Protein AF-0000000074762402 (afdb_homodimer)

Structure (mmCIF, N/CA/C/O backbone):
data_AF-0000000074762402-model_v1
#
loop_
_entity.id
_entity.type
_entity.pdbx_description
1 polymer 'EB1 C-terminal domain-containing protein'
#
loop_
_atom_site.group_PDB
_atom_site.id
_atom_site.type_symbol
_atom_site.label_atom_id
_atom_site.label_alt_id
_atom_site.label_comp_id
_atom_site.label_asym_id
_atom_site.label_entity_id
_atom_site.label_seq_id
_atom_site.pdbx_PDB_ins_code
_atom_site.Cartn_x
_atom_site.Cartn_y
_atom_site.Cartn_z
_atom_site.occupancy
_atom_site.B_iso_or_equiv
_atom_site.auth_seq_id
_atom_site.auth_comp_id
_atom_site.auth_asym_id
_atom_site.auth_atom_id
_atom_site.pdbx_PDB_model_num
ATOM 1 N N . MET A 1 1 ? -20.953 -75.375 -31.984 1 36.41 1 MET A N 1
ATOM 2 C CA . MET A 1 1 ? -21.094 -73.938 -32.062 1 36.41 1 MET A CA 1
ATOM 3 C C . MET A 1 1 ? -20.266 -73.188 -31 1 36.41 1 MET A C 1
ATOM 5 O O . MET A 1 1 ? -20.609 -73.25 -29.812 1 36.41 1 MET A O 1
ATOM 9 N N . THR A 1 2 ? -18.891 -73.375 -31.203 1 38.94 2 THR A N 1
ATOM 10 C CA . THR A 1 2 ? -17.734 -72.938 -30.391 1 38.94 2 THR A CA 1
ATOM 11 C C . THR A 1 2 ? -17.734 -71.438 -30.125 1 38.94 2 THR A C 1
ATOM 13 O O . THR A 1 2 ? -17.734 -70.688 -31.078 1 38.94 2 THR A O 1
ATOM 16 N N . GLY A 1 3 ? -18.453 -71 -29.109 1 36.19 3 GLY A N 1
ATOM 17 C CA . GLY A 1 3 ? -18.578 -69.688 -28.594 1 36.19 3 GLY A CA 1
ATOM 18 C C . GLY A 1 3 ? -17.25 -69 -28.359 1 36.19 3 GLY A C 1
ATOM 19 O O . GLY A 1 3 ? -16.422 -69.5 -27.578 1 36.19 3 GLY A O 1
ATOM 20 N N . HIS A 1 4 ? -16.625 -68.312 -29.344 1 46.44 4 HIS A N 1
ATOM 21 C CA . HIS A 1 4 ? -15.453 -67.438 -29.312 1 46.44 4 HIS A CA 1
ATOM 22 C C . HIS A 1 4 ? -15.57 -66.375 -28.234 1 46.44 4 HIS A C 1
ATOM 24 O O . HIS A 1 4 ? -16.453 -65.5 -28.297 1 46.44 4 HIS A O 1
ATOM 30 N N . LEU A 1 5 ? -15.453 -66.812 -26.969 1 43.22 5 LEU A N 1
ATOM 31 C CA . LEU A 1 5 ? -15.344 -65.875 -25.859 1 43.22 5 LEU A CA 1
ATOM 32 C C . LEU A 1 5 ? -14.281 -64.875 -26.141 1 43.22 5 LEU A C 1
ATOM 34 O O . LEU A 1 5 ? -13.133 -65.188 -26.453 1 43.22 5 LEU A O 1
ATOM 38 N N . SER A 1 6 ? -14.688 -63.75 -26.812 1 46 6 SER A N 1
ATOM 39 C CA . SER A 1 6 ? -13.93 -62.531 -27.109 1 46 6 SER A CA 1
ATOM 40 C C . SER A 1 6 ? -13.156 -62.062 -25.891 1 46 6 SER A C 1
ATOM 42 O O . SER A 1 6 ? -13.688 -62.031 -24.766 1 46 6 SER A O 1
ATOM 44 N N . ALA A 1 7 ? -11.875 -62.312 -25.812 1 46 7 ALA A N 1
ATOM 45 C CA . ALA A 1 7 ? -10.891 -61.75 -24.875 1 46 7 ALA A CA 1
ATOM 46 C C . ALA A 1 7 ? -11.062 -60.25 -24.703 1 46 7 ALA A C 1
ATOM 48 O O . ALA A 1 7 ? -10.953 -59.5 -25.672 1 46 7 ALA A O 1
ATOM 49 N N . ALA A 1 8 ? -11.992 -59.812 -23.906 1 45.16 8 ALA A N 1
ATOM 50 C CA . ALA A 1 8 ? -12.125 -58.438 -23.484 1 45.16 8 ALA A CA 1
ATOM 51 C C . ALA A 1 8 ? -10.773 -57.844 -23.047 1 45.16 8 ALA A C 1
ATOM 53 O O . ALA A 1 8 ? -10.039 -58.469 -22.281 1 45.16 8 ALA A O 1
ATOM 54 N N . ALA A 1 9 ? -10.094 -57.156 -23.922 1 44.06 9 ALA A N 1
ATOM 55 C CA . ALA A 1 9 ? -8.922 -56.281 -23.734 1 44.06 9 ALA A CA 1
ATOM 56 C C . ALA A 1 9 ? -9.016 -55.531 -22.406 1 44.06 9 ALA A C 1
ATOM 58 O O . ALA A 1 9 ? -10.023 -54.844 -22.156 1 44.06 9 ALA A O 1
ATOM 59 N N . ASN A 1 10 ? -8.555 -56.125 -21.328 1 41.19 10 ASN A N 1
ATOM 60 C CA . ASN A 1 10 ? -8.297 -55.438 -20.062 1 41.19 10 ASN A CA 1
ATOM 61 C C . ASN A 1 10 ? -7.73 -54.031 -20.297 1 41.19 10 ASN A C 1
ATOM 63 O O . ASN A 1 10 ? -6.586 -53.875 -20.734 1 41.19 10 ASN A O 1
ATOM 67 N N . ARG A 1 11 ? -8.477 -53.156 -21.016 1 43.72 11 ARG A N 1
ATOM 68 C CA . ARG A 1 11 ? -8.07 -51.75 -21 1 43.72 11 ARG A CA 1
ATOM 69 C C . ARG A 1 11 ? -7.5 -51.375 -19.641 1 43.72 11 ARG A C 1
ATOM 71 O O . ARG A 1 11 ? -8.203 -51.406 -18.625 1 43.72 11 ARG A O 1
ATOM 78 N N . SER A 1 12 ? -6.293 -51.719 -19.297 1 47.88 12 SER A N 1
ATOM 79 C CA . SER A 1 12 ? -5.527 -51.188 -18.172 1 47.88 12 SER A CA 1
ATOM 80 C C . SER A 1 12 ? -5.941 -49.781 -17.828 1 47.88 12 SER A C 1
ATOM 82 O O . SER A 1 12 ? -5.895 -48.875 -18.688 1 47.88 12 SER A O 1
ATOM 84 N N . LEU A 1 13 ? -7.043 -49.531 -17.172 1 47.56 13 LEU A N 1
ATOM 85 C CA . LEU A 1 13 ? -7.395 -48.281 -16.469 1 47.56 13 LEU A CA 1
ATOM 86 C C . LEU A 1 13 ? -6.145 -47.562 -15.977 1 47.56 13 LEU A C 1
ATOM 88 O O . LEU A 1 13 ? -5.586 -47.938 -14.938 1 47.56 13 LEU A O 1
ATOM 92 N N . ARG A 1 14 ? -5.09 -47.438 -16.797 1 48.28 14 ARG A N 1
ATOM 93 C CA . ARG A 1 14 ? -3.92 -46.688 -16.391 1 48.28 14 ARG A CA 1
ATOM 94 C C . ARG A 1 14 ? -4.328 -45.406 -15.641 1 48.28 14 ARG A C 1
ATOM 96 O O . ARG A 1 14 ? -5.191 -44.656 -16.094 1 48.28 14 ARG A O 1
ATOM 103 N N . GLY A 1 15 ? -4.438 -45.406 -14.383 1 48.81 15 GLY A N 1
ATOM 104 C CA . GLY A 1 15 ? -4.574 -44.281 -13.469 1 48.81 15 GLY A CA 1
ATOM 105 C C . GLY A 1 15 ? -3.943 -43 -14 1 48.81 15 GLY A C 1
ATOM 106 O O . GLY A 1 15 ? -3.148 -43.031 -14.938 1 48.81 15 GLY A O 1
ATOM 107 N N . PRO A 1 16 ? -4.73 -41.906 -13.938 1 55.38 16 PRO A N 1
ATOM 108 C CA . PRO A 1 16 ? -4.098 -40.656 -14.43 1 55.38 16 PRO A CA 1
ATOM 109 C C . PRO A 1 16 ? -2.59 -40.656 -14.195 1 55.38 16 PRO A C 1
ATOM 111 O O . PRO A 1 16 ? -2.115 -41.156 -13.18 1 55.38 16 PRO A O 1
ATOM 114 N N . SER A 1 17 ? -1.846 -40.75 -15.078 1 66.06 17 SER A N 1
ATOM 115 C CA . SER A 1 17 ? -0.388 -40.719 -15.023 1 66.06 17 SER A CA 1
ATOM 116 C C . SER A 1 17 ? 0.098 -39.75 -13.945 1 66.06 17 SER A C 1
ATOM 118 O O . SER A 1 17 ? -0.59 -38.781 -13.609 1 66.06 17 SER A O 1
ATOM 120 N N . PRO A 1 18 ? 0.877 -40.188 -12.961 1 74.38 18 PRO A N 1
ATOM 121 C CA . PRO A 1 18 ? 1.498 -39.312 -11.945 1 74.38 18 PRO A CA 1
ATOM 122 C C . PRO A 1 18 ? 1.722 -37.875 -12.438 1 74.38 18 PRO A C 1
ATOM 124 O O . PRO A 1 18 ? 1.615 -36.938 -11.656 1 74.38 18 PRO A O 1
ATOM 127 N N . ASP A 1 19 ? 1.677 -37.781 -13.812 1 83.31 19 ASP A N 1
ATOM 128 C CA . ASP A 1 19 ? 1.928 -36.469 -14.375 1 83.31 19 ASP A CA 1
ATOM 129 C C . ASP A 1 19 ? 0.666 -35.594 -14.336 1 83.31 19 ASP A C 1
ATOM 131 O O . ASP A 1 19 ? 0.737 -34.406 -14.102 1 83.31 19 ASP A O 1
ATOM 135 N N . HIS A 1 20 ? -0.486 -36.312 -14.391 1 86 20 HIS A N 1
ATOM 136 C CA . HIS A 1 20 ? -1.739 -35.562 -14.398 1 86 20 HIS A CA 1
ATOM 137 C C . HIS A 1 20 ? -2.051 -35 -13.023 1 86 20 HIS A C 1
ATOM 139 O O . HIS A 1 20 ? -2.502 -33.844 -12.906 1 86 20 HIS A O 1
ATOM 145 N N . ALA A 1 21 ? -1.789 -35.688 -11.977 1 89.75 21 ALA A N 1
ATOM 146 C CA . ALA A 1 21 ? -1.999 -35.219 -10.609 1 89.75 21 ALA A CA 1
ATOM 147 C C . ALA A 1 21 ? -1.092 -34.031 -10.289 1 89.75 21 ALA A C 1
ATOM 149 O O . ALA A 1 21 ? -1.512 -33.094 -9.617 1 89.75 21 ALA A O 1
ATOM 150 N N . VAL A 1 22 ? 0.143 -34.156 -10.758 1 93.12 22 VAL A N 1
ATOM 151 C CA . VAL A 1 22 ? 1.101 -33.062 -10.547 1 93.12 22 VAL A CA 1
ATOM 152 C C . VAL A 1 22 ? 0.613 -31.812 -11.25 1 93.12 22 VAL A C 1
ATOM 154 O O . VAL A 1 22 ? 0.67 -30.719 -10.68 1 93.12 22 VAL A O 1
ATOM 157 N N . ILE A 1 23 ? 0.097 -31.891 -12.445 1 95 23 ILE A N 1
ATOM 158 C CA . ILE A 1 23 ? -0.387 -30.766 -13.242 1 95 23 ILE A CA 1
ATOM 159 C C . ILE A 1 23 ? -1.572 -30.109 -12.539 1 95 23 ILE A C 1
ATOM 161 O O . ILE A 1 23 ? -1.622 -28.875 -12.414 1 95 23 ILE A O 1
ATOM 165 N N . LEU A 1 24 ? -2.484 -30.906 -12.055 1 94.69 24 LEU A N 1
ATOM 166 C CA . LEU A 1 24 ? -3.643 -30.375 -11.344 1 94.69 24 LEU A CA 1
ATOM 167 C C . LEU A 1 24 ? -3.215 -29.656 -10.07 1 94.69 24 LEU A C 1
ATOM 169 O O . LEU A 1 24 ? -3.777 -28.609 -9.734 1 94.69 24 LEU A O 1
ATOM 173 N N . GLY A 1 25 ? -2.277 -30.156 -9.352 1 96.25 25 GLY A N 1
ATOM 174 C CA . GLY A 1 25 ? -1.751 -29.516 -8.164 1 96.25 25 GLY A CA 1
ATOM 175 C C . GLY A 1 25 ? -1.131 -28.156 -8.445 1 96.25 25 GLY A C 1
ATOM 176 O O . GLY A 1 25 ? -1.385 -27.188 -7.727 1 96.25 25 GLY A O 1
ATOM 177 N N . LEU A 1 26 ? -0.315 -28.125 -9.523 1 97.12 26 LEU A N 1
ATOM 178 C CA . LEU A 1 26 ? 0.334 -26.875 -9.914 1 97.12 26 LEU A CA 1
ATOM 179 C C . LEU A 1 26 ? -0.697 -25.828 -10.344 1 97.12 26 LEU A C 1
ATOM 181 O O . LEU A 1 26 ? -0.551 -24.656 -10.039 1 97.12 26 LEU A O 1
ATOM 185 N N . GLN A 1 27 ? -1.736 -26.234 -11.016 1 96.81 27 GLN A N 1
ATOM 186 C CA . GLN A 1 27 ? -2.797 -25.344 -11.461 1 96.81 27 GLN A CA 1
ATOM 187 C C . GLN A 1 27 ? -3.557 -24.766 -10.273 1 96.81 27 GLN A C 1
ATOM 189 O O . GLN A 1 27 ? -3.904 -23.578 -10.273 1 96.81 27 GLN A O 1
ATOM 194 N N . LYS A 1 28 ? -3.77 -25.609 -9.312 1 97.88 28 LYS A N 1
ATOM 195 C CA . LYS A 1 28 ? -4.434 -25.141 -8.102 1 97.88 28 LYS A CA 1
ATOM 196 C C . LYS A 1 28 ? -3.578 -24.094 -7.379 1 97.88 28 LYS A C 1
ATOM 198 O O . LYS A 1 28 ? -4.086 -23.062 -6.949 1 97.88 28 LYS A O 1
ATOM 203 N N . GLU A 1 29 ? -2.305 -24.359 -7.227 1 98 29 GLU A N 1
ATOM 204 C CA . GLU A 1 29 ? -1.393 -23.422 -6.578 1 98 29 GLU A CA 1
ATOM 205 C C . GLU A 1 29 ? -1.327 -22.094 -7.34 1 98 29 GLU A C 1
ATOM 207 O O . GLU A 1 29 ? -1.315 -21.031 -6.73 1 98 29 GLU A O 1
ATOM 212 N N . LEU A 1 30 ? -1.314 -22.203 -8.641 1 98.31 30 LEU A N 1
ATOM 213 C CA . LEU A 1 30 ? -1.27 -21 -9.477 1 98.31 30 LEU A CA 1
ATOM 214 C C . LEU A 1 30 ? -2.52 -20.156 -9.273 1 98.31 30 LEU A C 1
ATOM 216 O O . LEU A 1 30 ? -2.432 -18.922 -9.18 1 98.31 30 LEU A O 1
ATOM 220 N N . ALA A 1 31 ? -3.617 -20.797 -9.195 1 97.88 31 ALA A N 1
ATOM 221 C CA . ALA A 1 31 ? -4.867 -20.094 -8.961 1 97.88 31 ALA A CA 1
ATOM 222 C C . ALA A 1 31 ? -4.84 -19.375 -7.613 1 97.88 31 ALA A C 1
ATOM 224 O O . ALA A 1 31 ? -5.293 -18.219 -7.504 1 97.88 31 ALA A O 1
ATOM 225 N N . GLU A 1 32 ? -4.273 -19.953 -6.598 1 98.19 32 GLU A N 1
ATOM 226 C CA . GLU A 1 32 ? -4.16 -19.359 -5.27 1 98.19 32 GLU A CA 1
ATOM 227 C C . GLU A 1 32 ? -3.246 -18.141 -5.289 1 98.19 32 GLU A C 1
ATOM 229 O O . GLU A 1 32 ? -3.561 -17.109 -4.688 1 98.19 32 GLU A O 1
ATOM 234 N N . GLU A 1 33 ? -2.146 -18.281 -5.992 1 98.44 33 GLU A N 1
ATOM 235 C CA . GLU A 1 33 ? -1.216 -17.172 -6.086 1 98.44 33 GLU A CA 1
ATOM 236 C C . GLU A 1 33 ? -1.841 -15.992 -6.832 1 98.44 33 GLU A C 1
ATOM 238 O O . GLU A 1 33 ? -1.613 -14.828 -6.48 1 98.44 33 GLU A O 1
ATOM 243 N N . ARG A 1 34 ? -2.645 -16.281 -7.852 1 98.38 34 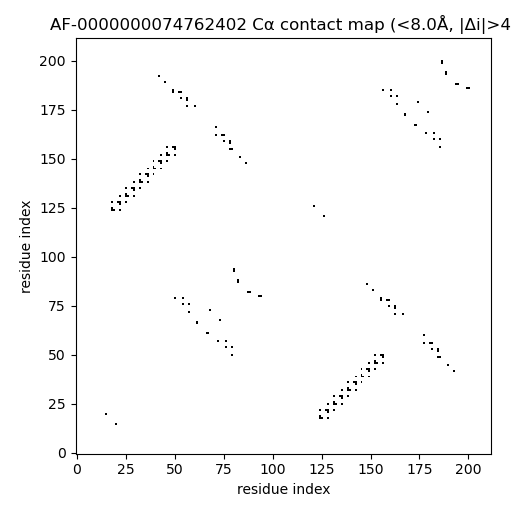ARG A N 1
ATOM 244 C CA . ARG A 1 34 ? -3.307 -15.227 -8.617 1 98.38 34 ARG A CA 1
ATOM 245 C C . ARG A 1 34 ? -4.324 -14.484 -7.754 1 98.38 34 ARG A C 1
ATOM 247 O O . ARG A 1 34 ? -4.457 -13.266 -7.855 1 98.38 34 ARG A O 1
ATOM 254 N N . THR A 1 35 ? -4.973 -15.242 -6.871 1 98.38 35 THR A N 1
ATOM 255 C CA . THR A 1 35 ? -5.906 -14.633 -5.926 1 98.38 35 THR A CA 1
ATOM 256 C C . THR A 1 35 ? -5.164 -13.734 -4.938 1 98.38 35 THR A C 1
ATOM 258 O O . THR A 1 35 ? -5.613 -12.625 -4.641 1 98.38 35 THR A O 1
ATOM 261 N N . THR A 1 36 ? -4.043 -14.219 -4.457 1 98.38 36 THR A N 1
ATOM 262 C CA . THR A 1 36 ? -3.221 -13.438 -3.543 1 98.38 36 THR A CA 1
ATOM 263 C C . THR A 1 36 ? -2.74 -12.156 -4.211 1 98.38 36 THR A C 1
ATOM 265 O O . THR A 1 36 ? -2.795 -11.078 -3.613 1 98.38 36 THR A O 1
ATOM 268 N N . VAL A 1 37 ? -2.305 -12.25 -5.441 1 98.5 37 VAL A N 1
ATOM 269 C CA . VAL A 1 37 ? -1.842 -11.086 -6.188 1 98.5 37 VAL A CA 1
ATOM 270 C C . VAL A 1 37 ? -2.967 -10.062 -6.297 1 98.5 37 VAL A C 1
ATOM 272 O O . VAL A 1 37 ? -2.756 -8.875 -6.055 1 98.5 37 VAL A O 1
ATOM 275 N N . ALA A 1 38 ? -4.117 -10.516 -6.57 1 97.25 38 ALA A N 1
ATOM 276 C CA . ALA A 1 38 ? -5.262 -9.617 -6.719 1 97.25 38 ALA A CA 1
ATOM 277 C C . ALA A 1 38 ? -5.562 -8.891 -5.41 1 97.25 38 ALA A C 1
ATOM 279 O O . ALA A 1 38 ? -5.812 -7.688 -5.402 1 97.25 38 ALA A O 1
ATOM 280 N N . ALA A 1 39 ? -5.527 -9.594 -4.344 1 96.31 39 ALA A N 1
ATOM 281 C CA . ALA A 1 39 ? -5.809 -9.016 -3.033 1 96.31 39 ALA A CA 1
ATOM 282 C C . ALA A 1 39 ? -4.75 -7.988 -2.648 1 96.31 39 ALA A C 1
ATOM 284 O O . ALA A 1 39 ? -5.078 -6.891 -2.195 1 96.31 39 ALA A O 1
ATOM 285 N N . LEU A 1 40 ? -3.508 -8.344 -2.898 1 97.38 40 LEU A N 1
ATOM 286 C CA . LEU A 1 40 ? -2.404 -7.457 -2.553 1 97.38 40 LEU A CA 1
ATOM 287 C C . LEU A 1 40 ? -2.426 -6.203 -3.416 1 97.38 40 LEU A C 1
ATOM 289 O O . LEU A 1 40 ? -2.135 -5.105 -2.934 1 97.38 40 LEU A O 1
ATOM 293 N N . GLU A 1 41 ? -2.768 -6.41 -4.664 1 97.38 41 GLU A N 1
ATOM 294 C CA . GLU A 1 41 ? -2.881 -5.254 -5.547 1 97.38 41 GLU A CA 1
ATOM 295 C C . GLU A 1 41 ? -3.951 -4.285 -5.055 1 97.38 41 GLU A C 1
ATOM 297 O O . GLU A 1 41 ? -3.74 -3.07 -5.047 1 97.38 41 GLU A O 1
ATOM 302 N N . LYS A 1 42 ? -4.973 -4.789 -4.633 1 95.31 42 LYS A N 1
ATOM 303 C CA . LYS A 1 42 ? -6.062 -3.967 -4.113 1 95.31 42 LYS A CA 1
ATOM 304 C C . LYS A 1 42 ? -5.629 -3.203 -2.867 1 95.31 42 LYS A C 1
ATOM 306 O O . LYS A 1 42 ? -5.852 -1.995 -2.764 1 95.31 42 LYS A O 1
ATOM 311 N N . GLU A 1 43 ? -5.023 -3.912 -1.952 1 94.5 43 GLU A N 1
ATOM 312 C CA . GLU A 1 43 ? -4.547 -3.285 -0.723 1 94.5 43 GLU A CA 1
ATOM 313 C C . GLU A 1 43 ? -3.49 -2.227 -1.018 1 94.5 43 GLU A C 1
ATOM 315 O O . GLU A 1 43 ? -3.539 -1.123 -0.469 1 94.5 43 GLU A O 1
ATOM 320 N N . ARG A 1 44 ? -2.574 -2.59 -1.887 1 96 44 ARG A N 1
ATOM 321 C CA . ARG A 1 44 ? -1.522 -1.661 -2.289 1 96 44 ARG A CA 1
ATOM 322 C C . ARG A 1 44 ? -2.113 -0.395 -2.9 1 96 44 ARG A C 1
ATOM 324 O O . ARG A 1 44 ? -1.739 0.717 -2.52 1 96 44 ARG A O 1
ATOM 331 N N . ASP A 1 45 ? -3.014 -0.534 -3.832 1 94.94 45 ASP A N 1
ATOM 332 C CA . ASP A 1 45 ? -3.639 0.606 -4.496 1 94.94 45 ASP A CA 1
ATOM 333 C C . ASP A 1 45 ? -4.441 1.444 -3.502 1 94.94 45 ASP A C 1
ATOM 335 O O . ASP A 1 45 ? -4.461 2.674 -3.592 1 94.94 45 ASP A O 1
ATOM 339 N N . PHE A 1 46 ? -5.105 0.81 -2.465 1 95.19 46 PHE A N 1
ATOM 340 C CA . PHE A 1 46 ? -5.852 1.493 -1.414 1 95.19 46 PHE A CA 1
ATOM 341 C C . PHE A 1 46 ? -4.93 2.373 -0.58 1 95.19 46 PHE A C 1
ATOM 343 O O . PHE A 1 46 ? -5.195 3.564 -0.404 1 95.19 46 PHE A O 1
ATOM 350 N N . TYR A 1 47 ? -3.828 1.789 -0.151 1 95.75 47 TYR A N 1
ATOM 351 C CA . TYR A 1 47 ? -2.891 2.541 0.675 1 95.75 47 TYR A CA 1
ATOM 352 C C . TYR A 1 47 ? -2.207 3.637 -0.136 1 95.75 47 TYR A C 1
ATOM 354 O O . TYR A 1 47 ? -2.055 4.766 0.338 1 95.75 47 TYR A O 1
ATOM 362 N N . PHE A 1 48 ? -1.92 3.391 -1.357 1 95.31 48 PHE A N 1
ATOM 363 C CA . PHE A 1 48 ? -1.318 4.391 -2.234 1 95.31 48 PHE A CA 1
ATOM 364 C C . PHE A 1 48 ? -2.275 5.551 -2.469 1 95.31 48 PHE A C 1
ATOM 366 O O . PHE A 1 48 ? -1.867 6.715 -2.445 1 95.31 48 PHE A O 1
ATOM 373 N N . GLY A 1 49 ? -3.51 5.227 -2.658 1 96.56 49 GLY A N 1
ATOM 374 C CA . GLY A 1 49 ? -4.523 6.254 -2.84 1 96.56 49 GLY A CA 1
ATOM 375 C C . GLY A 1 49 ? -4.66 7.176 -1.644 1 96.56 49 GLY A C 1
ATOM 376 O O . GLY A 1 49 ? -4.793 8.391 -1.803 1 96.56 49 GLY A O 1
ATOM 377 N N . LYS A 1 50 ? -4.586 6.594 -0.451 1 97.56 50 LYS A N 1
ATOM 378 C CA . LYS A 1 50 ? -4.625 7.402 0.764 1 97.56 50 LYS A CA 1
ATOM 379 C C . LYS A 1 50 ? -3.432 8.352 0.83 1 97.56 50 LYS A C 1
ATOM 381 O O . LYS A 1 50 ? -3.588 9.531 1.152 1 97.56 50 LYS A O 1
ATOM 386 N N . LEU A 1 51 ? -2.258 7.828 0.446 1 98 51 LEU A N 1
ATOM 387 C CA . LEU A 1 51 ? -1.065 8.664 0.472 1 98 51 LEU A CA 1
ATOM 388 C C . LEU A 1 51 ? -1.171 9.789 -0.55 1 98 51 LEU A C 1
ATOM 390 O O . LEU A 1 51 ? -0.783 10.93 -0.27 1 98 51 LEU A O 1
ATOM 394 N N . ARG A 1 52 ? -1.769 9.484 -1.712 1 97.5 52 ARG A N 1
ATOM 395 C CA . ARG A 1 52 ? -1.977 10.508 -2.732 1 97.5 52 ARG A CA 1
ATOM 396 C C . ARG A 1 52 ? -2.971 11.562 -2.258 1 97.5 52 ARG A C 1
ATOM 398 O O . ARG A 1 52 ? -2.764 12.758 -2.469 1 97.5 52 ARG A O 1
ATOM 405 N N . ASP A 1 53 ? -4 11.148 -1.57 1 97.75 53 ASP A N 1
ATOM 406 C CA . ASP A 1 53 ? -4.98 12.086 -1.031 1 97.75 53 ASP A CA 1
ATOM 407 C C . ASP A 1 53 ? -4.352 12.992 0.027 1 97.75 53 ASP A C 1
ATOM 409 O O . ASP A 1 53 ? -4.594 14.203 0.046 1 97.75 53 ASP A O 1
ATOM 413 N N . ILE A 1 54 ? -3.553 12.477 0.895 1 98.5 54 ILE A N 1
ATOM 414 C CA . ILE A 1 54 ? -2.881 13.258 1.929 1 98.5 54 ILE A CA 1
ATOM 415 C C . ILE A 1 54 ? -1.893 14.227 1.283 1 98.5 54 ILE A C 1
ATOM 417 O O 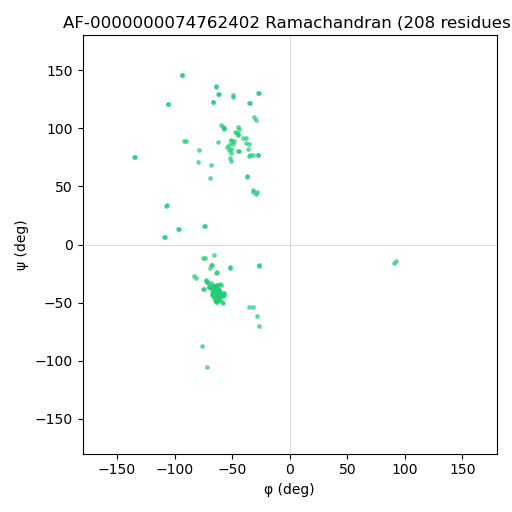. ILE A 1 54 ? -1.778 15.383 1.706 1 98.5 54 ILE A O 1
ATOM 421 N N . GLU A 1 55 ? -1.271 13.812 0.253 1 97.56 55 GLU A N 1
ATOM 422 C CA . GLU A 1 55 ? -0.344 14.664 -0.489 1 97.56 55 GLU A CA 1
ATOM 423 C C . GLU A 1 55 ? -1.055 15.883 -1.066 1 97.56 55 GLU A C 1
ATOM 425 O O . GLU A 1 55 ? -0.565 17 -0.945 1 97.56 55 GLU A O 1
ATOM 430 N N . VAL A 1 56 ? -2.148 15.656 -1.639 1 98.38 56 VAL A N 1
ATOM 431 C CA . VAL A 1 56 ? -2.941 16.734 -2.207 1 98.38 56 VAL A CA 1
ATOM 432 C C . VAL A 1 56 ? -3.34 17.719 -1.104 1 98.38 56 VAL A C 1
ATOM 434 O O . VAL A 1 56 ? -3.242 18.938 -1.282 1 98.38 56 VAL A O 1
ATOM 437 N N . LEU A 1 57 ? -3.73 17.203 0.06 1 97.75 57 LEU A N 1
ATOM 438 C CA . LEU A 1 57 ? -4.105 18.047 1.191 1 97.75 57 LEU A CA 1
ATOM 439 C C . LEU A 1 57 ? -2.926 18.891 1.657 1 97.75 57 LEU A C 1
ATOM 441 O O . LEU A 1 57 ? -3.082 20.078 1.937 1 97.75 57 LEU A O 1
ATOM 445 N N . ILE A 1 58 ? -1.775 18.312 1.731 1 96.81 58 ILE A N 1
ATOM 446 C CA . ILE A 1 58 ? -0.57 19.016 2.17 1 96.81 58 ILE A CA 1
ATOM 447 C C . ILE A 1 58 ? -0.209 20.094 1.165 1 96.81 58 ILE A C 1
ATOM 449 O O . ILE A 1 58 ? 0.115 21.234 1.551 1 96.81 58 ILE A O 1
ATOM 453 N N . GLN A 1 59 ? -0.371 19.734 -0.072 1 95.94 59 GLN A N 1
ATOM 454 C CA . GLN A 1 59 ? -0.065 20.703 -1.118 1 95.94 59 GLN A CA 1
ATOM 455 C C . GLN A 1 59 ? -1.032 21.891 -1.076 1 95.94 59 GLN A C 1
ATOM 457 O O . GLN A 1 59 ? -0.618 23.047 -1.203 1 95.94 59 GLN A O 1
ATOM 462 N N . GLN A 1 60 ? -2.238 21.578 -0.936 1 96.69 60 GLN A N 1
ATOM 463 C CA . GLN A 1 60 ? -3.242 22.625 -0.831 1 96.69 60 GLN A CA 1
ATOM 464 C C . GLN A 1 60 ? -2.961 23.531 0.36 1 96.69 60 GLN A C 1
ATOM 466 O O . GLN A 1 60 ? -3.088 24.75 0.258 1 96.69 60 GLN A O 1
ATOM 471 N N . GLU A 1 61 ? -2.602 23.016 1.491 1 95.38 61 GLU A N 1
ATOM 472 C CA . GLU A 1 61 ? -2.279 23.797 2.68 1 95.38 61 GLU A CA 1
ATOM 473 C C . GLU A 1 61 ? -1.067 24.703 2.438 1 95.38 61 GLU A C 1
ATOM 475 O O . GLU A 1 61 ? -1.046 25.859 2.873 1 95.38 61 GLU A O 1
ATOM 480 N N . LEU A 1 62 ? -0.126 24.234 1.736 1 94 62 LEU A N 1
ATOM 481 C CA . LEU A 1 62 ? 1.088 25 1.454 1 94 62 LEU A CA 1
ATOM 482 C C . LEU A 1 62 ? 0.805 26.125 0.473 1 94 62 LEU A C 1
ATOM 484 O O . LEU A 1 62 ? 1.452 27.172 0.524 1 94 62 LEU A O 1
ATOM 488 N N . GLU A 1 63 ? -0.108 25.859 -0.38 1 95.44 63 GLU A N 1
ATOM 489 C CA . GLU A 1 63 ? -0.512 26.906 -1.316 1 95.44 63 GLU A CA 1
ATOM 490 C C . GLU A 1 63 ? -1.279 28.016 -0.606 1 95.44 63 GLU A C 1
ATOM 492 O O . GLU A 1 63 ? -1.124 29.188 -0.935 1 95.44 63 GLU A O 1
ATOM 497 N N . ARG A 1 64 ? -2.059 27.688 0.332 1 93.94 64 ARG A N 1
ATOM 498 C CA . ARG A 1 64 ? -2.844 28.641 1.097 1 93.94 64 ARG A CA 1
ATOM 499 C C . ARG A 1 64 ? -1.959 29.438 2.047 1 93.94 64 ARG A C 1
ATOM 501 O O . ARG A 1 64 ? -2.242 30.609 2.338 1 93.94 64 ARG A O 1
ATOM 508 N N . ASN A 1 65 ? -0.942 28.828 2.477 1 91.56 65 ASN A N 1
ATOM 509 C CA . ASN A 1 65 ? 0.002 29.438 3.408 1 91.56 65 ASN A CA 1
ATOM 510 C C . ASN A 1 65 ? 1.447 29.172 2.996 1 91.56 65 ASN A C 1
ATOM 512 O O . ASN A 1 65 ? 2.146 28.391 3.639 1 91.56 65 ASN A O 1
ATOM 516 N N . PRO A 1 66 ? 1.849 29.891 1.987 1 89.31 66 PRO A N 1
ATOM 517 C CA . PRO A 1 66 ? 3.16 29.594 1.407 1 89.31 66 PRO A CA 1
ATOM 518 C C . PRO A 1 66 ? 4.305 29.828 2.389 1 89.31 66 PRO A C 1
ATOM 520 O O . PRO A 1 66 ? 5.363 29.219 2.268 1 89.31 66 PRO A O 1
ATOM 523 N N . SER A 1 67 ? 4.082 30.656 3.344 1 90 67 SER A N 1
ATOM 524 C CA . SER A 1 67 ? 5.145 30.953 4.297 1 90 67 SER A CA 1
ATOM 525 C C . SER A 1 67 ? 5.004 30.125 5.562 1 90 67 SER A C 1
ATOM 527 O O . SER A 1 67 ? 5.668 30.391 6.566 1 90 67 SER A O 1
ATOM 529 N N . SER A 1 68 ? 4.145 29.109 5.469 1 84.25 68 SER A N 1
ATOM 530 C CA . SER A 1 68 ? 3.92 28.312 6.664 1 84.25 68 SER A CA 1
ATOM 531 C C . SER A 1 68 ? 5.203 27.625 7.121 1 84.25 68 SER A C 1
ATOM 533 O O . SER A 1 68 ? 5.941 27.062 6.305 1 84.25 68 SER A O 1
ATOM 535 N N . GLU A 1 69 ? 5.551 27.734 8.336 1 89.06 69 GLU A N 1
ATOM 536 C CA . GLU A 1 69 ? 6.672 27.016 8.953 1 89.06 69 GLU A CA 1
ATOM 537 C C 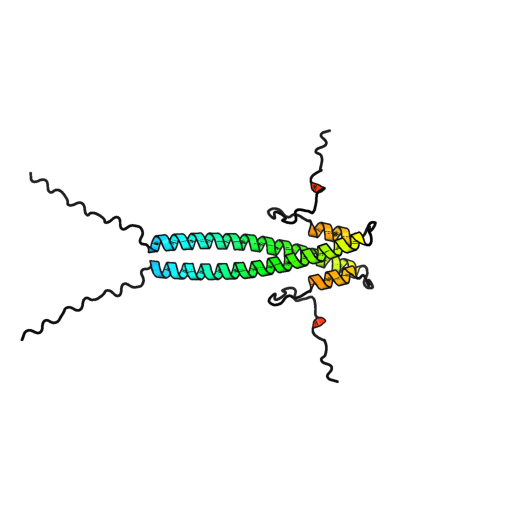. GLU A 1 69 ? 6.18 25.906 9.883 1 89.06 69 GLU A C 1
ATOM 539 O O . GLU A 1 69 ? 6.844 25.578 10.859 1 89.06 69 GLU A O 1
ATOM 544 N N . SER A 1 70 ? 5.086 25.312 9.531 1 90.62 70 SER A N 1
ATOM 545 C CA . SER A 1 70 ? 4.484 24.281 10.367 1 90.62 70 SER A CA 1
ATOM 546 C C . SER A 1 70 ? 5.367 23.047 10.438 1 90.62 70 SER A C 1
ATOM 548 O O . SER A 1 70 ? 5.605 22.391 9.414 1 90.62 70 SER A O 1
ATOM 550 N N . PRO A 1 71 ? 5.75 22.656 11.57 1 94 71 PRO A N 1
ATOM 551 C CA . PRO A 1 71 ? 6.547 21.438 11.711 1 94 71 PRO A CA 1
ATOM 552 C C . PRO A 1 71 ? 5.781 20.172 11.289 1 94 71 PRO A C 1
ATOM 554 O O . PRO A 1 71 ? 6.371 19.25 10.742 1 94 71 PRO A O 1
ATOM 557 N N . LEU A 1 72 ? 4.52 20.234 11.594 1 95.25 72 LEU A N 1
ATOM 558 C CA . LEU A 1 72 ? 3.707 19.078 11.227 1 95.25 72 LEU A CA 1
ATOM 559 C C . LEU A 1 72 ? 3.713 18.859 9.719 1 95.25 72 LEU A C 1
ATOM 561 O O . LEU A 1 72 ? 3.848 17.734 9.25 1 95.25 72 LEU A O 1
ATOM 565 N N . LEU A 1 73 ? 3.488 19.906 8.93 1 96.62 73 LEU A N 1
ATOM 566 C CA . LEU A 1 73 ? 3.488 19.812 7.473 1 96.62 73 LEU A CA 1
ATOM 567 C C . LEU A 1 73 ? 4.82 19.266 6.965 1 96.62 73 LEU A C 1
ATOM 569 O O . LEU A 1 73 ? 4.848 18.391 6.086 1 96.62 73 LEU A O 1
ATOM 573 N N . LYS A 1 74 ? 5.895 19.766 7.527 1 95 74 LYS A N 1
ATOM 574 C CA . LYS A 1 74 ? 7.227 19.312 7.125 1 95 74 LYS A CA 1
ATOM 575 C C . LYS A 1 74 ? 7.43 17.844 7.465 1 95 74 LYS A C 1
ATOM 577 O O . LYS A 1 74 ? 7.992 17.094 6.664 1 95 74 LYS A O 1
ATOM 582 N N . ASP A 1 75 ? 6.98 17.422 8.625 1 97.19 75 ASP A N 1
ATOM 583 C CA . ASP A 1 75 ? 7.121 16.031 9.055 1 97.19 75 ASP A CA 1
ATOM 584 C C . ASP A 1 75 ? 6.32 15.094 8.156 1 97.19 75 ASP A C 1
ATOM 586 O O . ASP A 1 75 ? 6.793 14.008 7.809 1 97.19 75 ASP A O 1
ATOM 590 N N . ILE A 1 76 ? 5.105 15.508 7.805 1 97.94 76 ILE A N 1
ATOM 591 C CA . ILE A 1 76 ? 4.27 14.68 6.945 1 97.94 76 ILE A CA 1
ATOM 592 C C . ILE A 1 76 ? 4.898 14.57 5.559 1 97.94 76 ILE A C 1
ATOM 594 O O . ILE A 1 76 ? 4.941 13.492 4.969 1 97.94 76 ILE A O 1
ATOM 598 N N . GLN A 1 77 ? 5.41 15.633 4.984 1 95.88 77 GLN A N 1
ATOM 599 C CA . GLN A 1 77 ? 6.105 15.602 3.701 1 95.88 77 GLN A CA 1
ATOM 600 C C . GLN A 1 77 ? 7.316 14.68 3.75 1 95.88 77 GLN A C 1
ATOM 602 O O . GLN A 1 77 ? 7.57 13.93 2.809 1 95.88 77 GLN A O 1
ATOM 607 N N . ALA A 1 78 ? 8.062 14.758 4.789 1 94.69 78 ALA A N 1
ATOM 608 C CA . ALA A 1 78 ? 9.227 13.891 4.945 1 94.69 78 ALA A CA 1
ATOM 609 C C . ALA A 1 78 ? 8.828 12.414 4.883 1 94.69 78 ALA A C 1
ATOM 611 O O . ALA A 1 78 ? 9.531 11.602 4.281 1 94.69 78 ALA A O 1
ATOM 612 N N . VAL A 1 79 ? 7.684 12.086 5.555 1 97.06 79 VAL A N 1
ATOM 613 C CA . VAL A 1 79 ? 7.172 10.719 5.516 1 97.06 79 VAL A CA 1
ATOM 614 C C . VAL A 1 79 ? 6.762 10.359 4.09 1 97.06 79 VAL A C 1
ATOM 616 O O . VAL A 1 79 ? 7.156 9.312 3.572 1 97.06 79 VAL A O 1
ATOM 619 N N . LEU A 1 80 ? 6.02 11.234 3.432 1 96.62 80 LEU A N 1
ATOM 620 C CA . LEU A 1 80 ? 5.512 10.969 2.088 1 96.62 80 LEU A CA 1
ATOM 621 C C . LEU A 1 80 ? 6.66 10.75 1.108 1 96.62 80 LEU A C 1
ATOM 623 O O . LEU A 1 80 ? 6.574 9.875 0.237 1 96.62 80 LEU A O 1
ATOM 627 N N . TYR A 1 81 ? 7.746 11.414 1.293 1 94.38 81 TYR A N 1
ATOM 628 C CA . TYR A 1 81 ? 8.797 11.391 0.282 1 94.38 81 TYR A CA 1
ATOM 629 C C . TYR A 1 81 ? 10 10.594 0.765 1 94.38 81 TYR A C 1
ATOM 631 O O . TYR A 1 81 ? 11.047 10.578 0.11 1 94.38 81 TYR A O 1
ATOM 639 N N . SER A 1 82 ? 9.82 9.953 1.951 1 92.12 82 SER A N 1
ATOM 640 C CA . SER A 1 82 ? 10.891 9.078 2.43 1 92.12 82 SER A CA 1
ATOM 641 C C . SER A 1 82 ? 11.094 7.895 1.492 1 92.12 82 SER A C 1
ATOM 643 O O . SER A 1 82 ? 10.133 7.379 0.913 1 92.12 82 SER A O 1
ATOM 645 N N . THR A 1 83 ? 12.336 7.566 1.188 1 83 83 THR A N 1
ATOM 646 C CA . THR A 1 83 ? 12.672 6.457 0.301 1 83 83 THR A CA 1
ATOM 647 C C . THR A 1 83 ? 13.211 5.273 1.098 1 83 83 THR A C 1
ATOM 649 O O . THR A 1 83 ? 13.719 5.445 2.207 1 83 83 THR A O 1
ATOM 652 N N . GLU A 1 84 ? 12.602 4.242 1.002 1 69.12 84 GLU A N 1
ATOM 653 C CA . GLU A 1 84 ? 13.203 3.041 1.575 1 69.12 84 GLU A CA 1
ATOM 654 C C . GLU A 1 84 ? 14.008 2.273 0.531 1 69.12 84 GLU A C 1
ATOM 656 O O . GLU A 1 84 ? 13.711 2.344 -0.664 1 69.12 84 GLU A O 1
ATOM 661 N N . GLU A 1 85 ? 15.078 1.671 1.006 1 60.31 85 GLU A N 1
ATOM 662 C CA . GLU A 1 85 ? 15.891 0.808 0.161 1 60.31 85 GLU A CA 1
ATOM 663 C C . GLU A 1 85 ? 15.031 -0.202 -0.594 1 60.31 85 GLU A C 1
ATOM 665 O O . GLU A 1 85 ? 14.188 -0.875 0.003 1 60.31 85 GLU A O 1
ATOM 670 N N . GLY A 1 86 ? 15.172 -0.335 -2.02 1 55.31 86 GLY A N 1
ATOM 671 C CA . GLY A 1 86 ? 14.539 -1.284 -2.924 1 55.31 86 GLY A CA 1
ATOM 672 C C . GLY A 1 86 ? 13.227 -0.78 -3.498 1 55.31 86 GLY A C 1
ATOM 673 O O . GLY A 1 86 ? 12.625 -1.438 -4.348 1 55.31 86 GLY A O 1
ATOM 674 N N . PHE A 1 87 ? 12.695 0.279 -2.834 1 54.69 87 PHE A N 1
ATOM 675 C CA . PHE A 1 87 ? 11.445 0.814 -3.354 1 54.69 87 PHE A CA 1
ATOM 676 C C . PHE A 1 87 ? 11.711 1.909 -4.379 1 54.69 87 PHE A C 1
ATOM 678 O O . PHE A 1 87 ? 12.406 2.883 -4.09 1 54.69 87 PHE A O 1
ATOM 685 N N . GLU A 1 88 ? 11.852 1.614 -5.621 1 46.25 88 GLU A N 1
ATOM 686 C CA . GLU A 1 88 ? 11.898 2.666 -6.629 1 46.25 88 GLU A CA 1
ATOM 687 C C . GLU A 1 88 ? 10.641 3.529 -6.582 1 46.25 88 GLU A C 1
ATOM 689 O O . GLU A 1 88 ? 9.523 3.01 -6.473 1 46.25 88 GLU A O 1
ATOM 694 N N . ILE A 1 89 ? 10.742 4.617 -5.992 1 49.91 89 ILE A N 1
ATOM 695 C CA . ILE A 1 89 ? 9.609 5.516 -5.793 1 49.91 89 ILE A CA 1
ATOM 696 C C . ILE A 1 89 ? 9 5.887 -7.145 1 49.91 89 ILE A C 1
ATOM 698 O O . ILE A 1 89 ? 9.695 6.402 -8.023 1 49.91 89 ILE A O 1
ATOM 702 N N . PRO A 1 90 ? 7.992 5.324 -7.488 1 43.81 90 PRO A N 1
ATOM 703 C CA . PRO A 1 90 ? 7.316 5.895 -8.656 1 43.81 90 PRO A CA 1
ATOM 704 C C . PRO A 1 90 ? 7.062 7.395 -8.516 1 43.81 90 PRO A C 1
ATOM 706 O O . PRO A 1 90 ? 6.496 8.016 -9.422 1 43.81 90 PRO A O 1
ATOM 709 N N . LEU A 1 91 ? 7.078 7.898 -7.391 1 42.59 91 LEU A N 1
ATOM 710 C CA . LEU A 1 91 ? 6.688 9.305 -7.344 1 42.59 91 LEU A CA 1
ATOM 711 C C . LEU A 1 91 ? 7.738 10.18 -8.016 1 42.59 91 LEU A C 1
ATOM 713 O O . LEU A 1 91 ? 8.867 10.281 -7.535 1 42.59 91 LEU A O 1
ATOM 717 N N . GLU A 1 92 ? 7.965 10.164 -9.227 1 39.69 92 GLU A N 1
ATOM 718 C CA . GLU A 1 92 ? 8.805 11 -10.078 1 39.69 92 GLU A CA 1
ATOM 719 C C . GLU A 1 92 ? 8.977 12.398 -9.484 1 39.69 92 GLU A C 1
ATOM 721 O O . GLU A 1 92 ? 10.086 12.93 -9.453 1 39.69 92 GLU A O 1
ATOM 726 N N . GLU A 1 93 ? 7.844 13.219 -9.5 1 37.59 93 GLU A N 1
ATOM 727 C CA . GLU A 1 93 ? 8.07 14.656 -9.406 1 37.59 93 GLU A CA 1
ATOM 728 C C . GLU A 1 93 ? 8.664 15.039 -8.055 1 37.59 93 GLU A C 1
ATOM 730 O O . GLU A 1 93 ? 8.844 16.219 -7.762 1 37.59 93 GLU A O 1
ATOM 735 N N . ALA A 1 94 ? 8.758 14.281 -7.156 1 34.53 94 ALA A N 1
ATOM 736 C CA . ALA A 1 94 ? 8.984 14.883 -5.848 1 34.53 94 ALA A CA 1
ATOM 737 C C . ALA A 1 94 ? 10.406 15.438 -5.738 1 34.53 94 ALA A C 1
ATOM 739 O O . ALA A 1 94 ? 10.602 16.594 -5.359 1 34.53 94 ALA A O 1
ATOM 740 N N . ALA A 1 95 ? 11.438 14.859 -5.023 1 36.03 95 ALA A N 1
ATOM 741 C CA . ALA A 1 95 ? 12.578 15.578 -4.469 1 36.03 95 ALA A CA 1
ATOM 742 C C . ALA A 1 95 ? 13.617 15.883 -5.547 1 36.03 95 ALA A C 1
ATOM 744 O O . ALA A 1 95 ? 14.234 14.969 -6.102 1 36.03 95 ALA A O 1
ATOM 745 N N . ALA A 1 96 ? 13.539 16.891 -6.395 1 35.94 96 ALA A N 1
ATOM 746 C CA . ALA A 1 96 ? 14.672 17.578 -7.012 1 35.94 96 ALA A CA 1
ATOM 747 C C . ALA A 1 96 ? 15.875 17.594 -6.082 1 35.94 96 ALA A C 1
ATOM 749 O O . ALA A 1 96 ? 17.016 17.438 -6.531 1 35.94 96 ALA A O 1
ATOM 750 N N . GLU A 1 97 ? 15.625 18.109 -4.801 1 33.25 97 GLU A N 1
ATOM 751 C CA . GLU A 1 97 ? 16.766 18.656 -4.082 1 33.25 97 GLU A CA 1
ATOM 752 C C . GLU A 1 97 ? 17.672 17.562 -3.541 1 33.25 97 GLU A C 1
ATOM 754 O O . GLU A 1 97 ? 18.672 17.828 -2.881 1 33.25 97 GLU A O 1
ATOM 759 N N . ALA A 1 98 ? 17.188 16.344 -3.584 1 34.22 98 ALA A N 1
ATOM 760 C CA . ALA A 1 98 ? 18.094 15.562 -2.74 1 34.22 98 ALA A CA 1
ATOM 761 C C . ALA A 1 98 ? 19.469 15.43 -3.383 1 34.22 98 ALA A C 1
ATOM 763 O O . ALA A 1 98 ? 20.406 14.945 -2.75 1 34.22 98 ALA A O 1
ATOM 764 N N . GLU A 1 99 ? 19.5 15.375 -4.707 1 32.94 99 GLU A N 1
ATOM 765 C CA . GLU A 1 99 ? 20.812 14.938 -5.16 1 32.94 99 GLU A CA 1
ATOM 766 C C . GLU A 1 99 ? 21.875 15.992 -4.883 1 32.94 99 GLU A C 1
ATOM 768 O O . GLU A 1 99 ? 23.031 15.812 -5.238 1 32.94 99 GLU A O 1
ATOM 773 N N . GLU A 1 100 ? 21.422 17.25 -4.637 1 34.03 100 GLU A N 1
ATOM 774 C CA . GLU A 1 100 ? 22.578 18.094 -4.918 1 34.03 100 GLU A CA 1
ATOM 775 C C . GLU A 1 100 ? 23.625 17.984 -3.82 1 34.03 100 GLU A C 1
ATOM 777 O O . GLU A 1 100 ? 23.562 18.703 -2.82 1 34.03 100 GLU A O 1
ATOM 782 N N . TYR A 1 101 ? 23.578 16.953 -2.918 1 33.94 101 TYR A N 1
ATOM 783 C CA . TYR A 1 101 ? 24.781 17.094 -2.1 1 33.94 101 TYR A CA 1
ATOM 784 C C . TYR A 1 101 ? 26.031 17.219 -2.971 1 33.94 101 TYR A C 1
ATOM 786 O O . TYR A 1 101 ? 26.312 16.328 -3.783 1 33.94 101 TYR A O 1
ATOM 794 N N . PRO A 1 102 ? 26.25 18.406 -3.5 1 34.25 102 PRO A N 1
ATOM 795 C CA . PRO A 1 102 ? 27.5 18.719 -4.188 1 34.25 102 PRO A CA 1
ATOM 796 C C . PRO A 1 102 ? 28.734 18.234 -3.426 1 34.25 102 PRO A C 1
ATOM 798 O O . PRO A 1 102 ? 28.734 18.219 -2.191 1 34.25 102 PRO A O 1
ATOM 801 N N . ASP A 1 103 ? 29.297 17.047 -3.711 1 36.06 103 ASP A N 1
ATOM 802 C CA . ASP A 1 103 ? 30.688 16.75 -3.43 1 36.06 103 ASP A CA 1
ATOM 803 C C . ASP A 1 103 ? 31.562 17.984 -3.545 1 36.06 103 ASP A C 1
ATOM 805 O O . ASP A 1 103 ? 31.797 18.5 -4.648 1 36.06 103 ASP A O 1
ATOM 809 N N . GLU A 1 104 ? 31.078 19.125 -2.947 1 34.22 104 GLU A N 1
ATOM 810 C CA . GLU A 1 104 ? 32.125 20.172 -3.043 1 34.22 104 GLU A CA 1
ATOM 811 C C . GLU A 1 104 ? 33.438 19.672 -2.51 1 34.22 104 GLU A C 1
ATOM 813 O O . GLU A 1 104 ? 33.531 19.172 -1.387 1 34.22 104 GLU A O 1
ATOM 818 N N . THR A 1 105 ? 34.188 19 -3.387 1 37.88 105 THR A N 1
ATOM 819 C CA . THR A 1 105 ? 35.625 18.844 -3.35 1 37.88 105 THR A CA 1
ATOM 820 C C . THR A 1 105 ? 36.281 20.109 -2.83 1 37.88 105 THR A C 1
ATOM 822 O O . THR A 1 105 ? 36.156 21.188 -3.416 1 37.88 105 THR A O 1
ATOM 825 N N . PHE A 1 106 ? 36.312 20.25 -1.484 1 30.33 106 PHE A N 1
ATOM 826 C CA . PHE A 1 106 ? 37.438 21.094 -1.077 1 30.3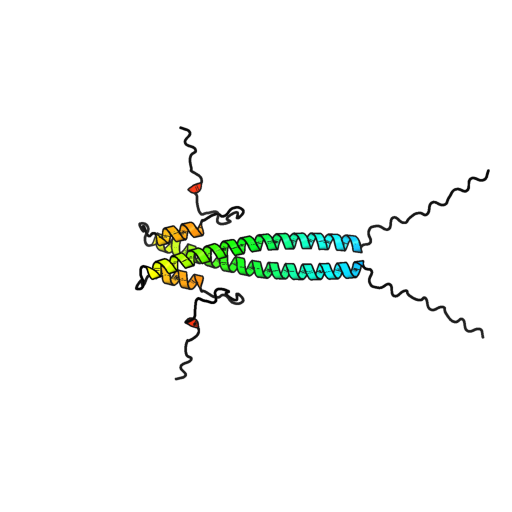3 106 PHE A CA 1
ATOM 827 C C . PHE A 1 106 ? 38.75 20.531 -1.567 1 30.33 106 PHE A C 1
ATOM 829 O O . PHE A 1 106 ? 38.938 19.312 -1.598 1 30.33 106 PHE A O 1
ATOM 836 N N . MET B 1 1 ? 32.031 -68.25 -37.719 1 36.5 1 MET B N 1
ATOM 837 C CA . MET B 1 1 ? 32.125 -67.25 -36.656 1 36.5 1 MET B CA 1
ATOM 838 C C . MET B 1 1 ? 31.094 -66.125 -36.875 1 36.5 1 MET B C 1
ATOM 840 O O . MET B 1 1 ? 31.312 -65.25 -37.656 1 36.5 1 MET B O 1
ATOM 844 N N . THR B 1 2 ? 29.75 -66.625 -36.906 1 38.44 2 THR B N 1
ATOM 845 C CA . THR B 1 2 ? 28.5 -65.938 -37.219 1 38.44 2 THR B CA 1
ATOM 846 C C . THR B 1 2 ? 28.234 -64.812 -36.219 1 38.44 2 THR B C 1
ATOM 848 O O . THR B 1 2 ? 28.234 -65.062 -35 1 38.44 2 THR B O 1
ATOM 851 N N . GLY B 1 3 ? 28.75 -63.625 -36.5 1 35.12 3 GLY B N 1
ATOM 852 C CA . GLY B 1 3 ? 28.641 -62.375 -35.781 1 35.12 3 GLY B CA 1
ATOM 853 C C . GLY B 1 3 ? 27.203 -62 -35.438 1 35.12 3 GLY B C 1
ATOM 854 O O . GLY B 1 3 ? 26.391 -61.812 -36.344 1 35.12 3 GLY B O 1
ATOM 855 N N . HIS B 1 4 ? 26.578 -62.5 -34.375 1 46.88 4 HIS B N 1
ATOM 856 C CA . HIS B 1 4 ? 25.281 -62.156 -33.781 1 46.88 4 HIS B CA 1
ATOM 857 C C . HIS B 1 4 ? 25.172 -60.656 -33.531 1 46.88 4 HIS B C 1
ATOM 859 O O . HIS B 1 4 ? 25.922 -60.094 -32.75 1 46.88 4 HIS B O 1
ATOM 865 N N . LEU B 1 5 ? 24.969 -59.906 -34.656 1 42.31 5 LEU B N 1
ATOM 866 C CA . LEU B 1 5 ? 24.656 -58.5 -34.562 1 42.31 5 LEU B CA 1
ATOM 867 C C . LEU B 1 5 ? 23.5 -58.25 -33.594 1 42.31 5 LEU B C 1
ATOM 869 O O . LEU B 1 5 ? 22.453 -58.906 -33.719 1 42.31 5 LEU B O 1
ATOM 873 N N . SER B 1 6 ? 23.812 -58.031 -32.312 1 45.62 6 SER B N 1
ATOM 874 C CA . SER B 1 6 ? 22.953 -57.625 -31.203 1 45.62 6 SER B CA 1
ATOM 875 C C . SER B 1 6 ? 22 -56.5 -31.609 1 45.62 6 SER B C 1
ATOM 877 O O . SER B 1 6 ? 22.422 -55.531 -32.25 1 45.62 6 SER B O 1
ATOM 879 N N . ALA B 1 7 ? 20.766 -56.812 -31.922 1 45.44 7 ALA B N 1
ATOM 880 C CA . ALA B 1 7 ? 19.641 -55.906 -32.125 1 45.44 7 ALA B CA 1
ATOM 881 C C . ALA B 1 7 ? 19.594 -54.844 -31 1 45.44 7 ALA B C 1
ATOM 883 O O . ALA B 1 7 ? 19.453 -55.188 -29.828 1 45.44 7 ALA B O 1
ATOM 884 N N . ALA B 1 8 ? 20.391 -53.812 -31.078 1 44.31 8 ALA B N 1
ATOM 885 C CA . ALA B 1 8 ? 20.297 -52.656 -30.219 1 44.31 8 ALA B CA 1
ATOM 886 C C . ALA B 1 8 ? 18.844 -52.156 -30.125 1 44.31 8 ALA B C 1
ATOM 888 O O . ALA B 1 8 ? 18.172 -52 -31.141 1 44.31 8 ALA B O 1
ATOM 889 N N . ALA B 1 9 ? 18.125 -52.531 -29.109 1 43.62 9 ALA B N 1
ATOM 890 C CA . ALA B 1 9 ? 16.844 -52.031 -28.641 1 43.62 9 ALA B CA 1
ATOM 891 C C . ALA B 1 9 ? 16.75 -50.531 -28.797 1 43.62 9 ALA B C 1
ATOM 893 O O . ALA B 1 9 ? 17.641 -49.812 -28.328 1 43.62 9 ALA B O 1
ATOM 894 N N . ASN B 1 10 ? 16.312 -50.062 -29.953 1 40.75 10 ASN B N 1
ATOM 895 C CA . ASN B 1 10 ? 15.891 -48.688 -30.188 1 40.75 10 ASN B CA 1
ATOM 896 C C . ASN B 1 10 ? 15.148 -48.094 -28.984 1 40.75 10 ASN B C 1
ATOM 898 O O . ASN B 1 10 ? 14.023 -48.5 -28.703 1 40.75 10 ASN B O 1
ATOM 902 N N . ARG B 1 11 ? 15.789 -48.062 -27.781 1 44.09 11 ARG B N 1
ATOM 903 C CA . ARG B 1 11 ? 15.203 -47.25 -26.719 1 44.09 11 ARG B CA 1
ATOM 904 C C . ARG B 1 11 ? 14.5 -46.031 -27.297 1 44.09 11 ARG B C 1
ATOM 906 O O . ARG B 1 11 ? 15.141 -45.156 -27.922 1 44.09 11 ARG B O 1
ATOM 913 N N . SER B 1 12 ? 13.328 -46.125 -27.859 1 47.53 12 SER B N 1
ATOM 914 C CA . SER B 1 12 ? 12.43 -45.031 -28.203 1 47.53 12 SER B CA 1
ATOM 915 C C . SER B 1 12 ? 12.633 -43.812 -27.281 1 47.53 12 SER B C 1
ATOM 917 O O . SER B 1 12 ? 12.523 -43.969 -26.062 1 47.53 12 SER B O 1
ATOM 919 N N . LEU B 1 13 ? 13.648 -43 -27.438 1 47.62 13 LEU B N 1
ATOM 920 C CA . LEU B 1 13 ? 13.805 -41.656 -26.906 1 47.62 13 LEU B CA 1
ATOM 921 C C . LEU B 1 13 ? 12.445 -40.969 -26.734 1 47.62 13 LEU B C 1
ATOM 923 O O . LEU B 1 13 ? 11.875 -40.438 -27.688 1 47.62 13 LEU B O 1
ATOM 927 N N . ARG B 1 14 ? 11.43 -41.688 -26.203 1 47.94 14 ARG B N 1
ATOM 928 C CA . ARG B 1 14 ? 10.156 -41.031 -25.922 1 47.94 14 ARG B CA 1
ATOM 929 C C . ARG B 1 14 ? 10.359 -39.625 -25.391 1 47.94 14 ARG B C 1
ATOM 931 O O . ARG B 1 14 ? 11.125 -39.406 -24.438 1 47.94 14 ARG B O 1
ATOM 938 N N . GLY B 1 15 ? 10.398 -38.625 -26.141 1 48.69 15 GLY B N 1
ATOM 939 C CA . GLY B 1 15 ? 10.352 -37.188 -25.828 1 48.69 15 GLY B CA 1
ATOM 940 C C . GLY B 1 15 ? 9.609 -36.906 -24.531 1 48.69 15 GLY B C 1
ATOM 941 O O . GLY B 1 15 ? 8.883 -37.75 -24.031 1 48.69 15 GLY B O 1
ATOM 942 N N . PRO B 1 16 ? 10.25 -36.094 -23.656 1 55.28 16 PRO B N 1
ATOM 943 C CA . PRO B 1 16 ? 9.508 -35.781 -22.438 1 55.28 16 PRO B CA 1
ATOM 944 C C . PRO B 1 16 ? 7.996 -35.781 -22.641 1 55.28 16 PRO B C 1
ATOM 946 O O . PRO B 1 16 ? 7.52 -35.344 -23.703 1 55.28 16 PRO B O 1
ATOM 949 N N . SER B 1 17 ? 7.336 -36.625 -22.219 1 66.19 17 SER B N 1
ATOM 950 C CA . SER B 1 17 ? 5.883 -36.75 -22.297 1 66.19 17 SER B CA 1
ATOM 951 C C . SER B 1 17 ? 5.223 -35.375 -22.219 1 66.19 17 SER B C 1
ATOM 953 O O . SER B 1 17 ? 5.773 -34.438 -21.641 1 66.19 17 SER B O 1
ATOM 955 N N . PRO B 1 18 ? 4.434 -34.969 -23.203 1 74.19 18 PRO B N 1
ATOM 956 C CA . PRO B 1 18 ? 3.656 -33.719 -23.188 1 74.19 18 PRO B CA 1
ATOM 957 C C . PRO B 1 18 ? 3.305 -33.25 -21.766 1 74.19 18 PRO B C 1
ATOM 9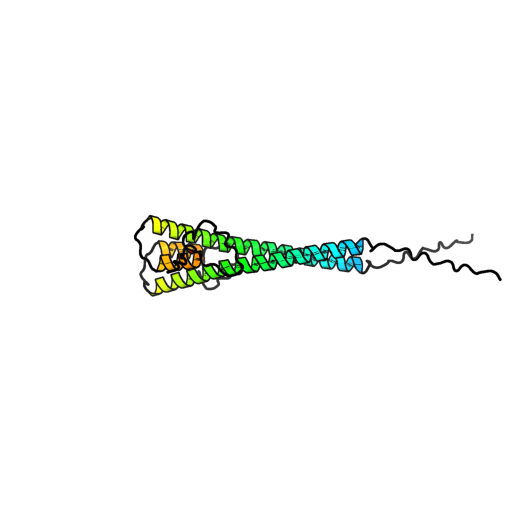59 O O . PRO B 1 18 ? 3.258 -32.062 -21.5 1 74.19 18 PRO B O 1
ATOM 962 N N . ASP B 1 19 ? 3.426 -34.25 -20.844 1 83.31 19 ASP B N 1
ATOM 963 C CA . ASP B 1 19 ? 3.066 -33.906 -19.469 1 83.31 19 ASP B CA 1
ATOM 964 C C . ASP B 1 19 ? 4.223 -33.219 -18.75 1 83.31 19 ASP B C 1
ATOM 966 O O . ASP B 1 19 ? 4.004 -32.312 -17.953 1 83.31 19 ASP B O 1
ATOM 970 N N . HIS B 1 20 ? 5.438 -33.562 -19.219 1 86 20 HIS B N 1
ATOM 971 C CA . HIS B 1 20 ? 6.598 -32.969 -18.562 1 86 20 HIS B CA 1
ATOM 972 C C . HIS B 1 20 ? 6.762 -31.516 -18.969 1 86 20 HIS B C 1
ATOM 974 O O . HIS B 1 20 ? 7.078 -30.672 -18.125 1 86 20 HIS B O 1
ATOM 980 N N . ALA B 1 21 ? 6.535 -31.141 -20.172 1 89.81 21 ALA B N 1
ATOM 981 C CA . ALA B 1 21 ? 6.613 -29.766 -20.641 1 89.81 21 ALA B CA 1
ATOM 982 C C . ALA B 1 21 ? 5.559 -28.891 -19.969 1 89.81 21 ALA B C 1
ATOM 984 O O . ALA B 1 21 ? 5.828 -27.734 -19.625 1 89.81 21 ALA B O 1
ATOM 985 N N . VAL B 1 22 ? 4.383 -29.469 -19.828 1 93.25 22 VAL B N 1
ATOM 986 C CA . VAL B 1 22 ? 3.297 -28.75 -19.172 1 93.25 22 VAL B CA 1
ATOM 987 C C . VAL B 1 22 ? 3.678 -28.469 -17.719 1 93.25 22 VAL B C 1
ATOM 989 O O . VAL B 1 22 ? 3.465 -27.359 -17.219 1 93.25 22 VAL B O 1
ATOM 992 N N . ILE B 1 23 ? 4.266 -29.391 -17.016 1 94.94 23 ILE B N 1
ATOM 993 C CA . ILE B 1 23 ? 4.668 -29.266 -15.617 1 94.94 23 ILE B CA 1
ATOM 994 C C . ILE B 1 23 ? 5.73 -28.188 -15.477 1 94.94 23 ILE B C 1
ATOM 996 O O . ILE B 1 23 ? 5.633 -27.328 -14.602 1 94.94 23 ILE B O 1
ATOM 1000 N N . LEU B 1 24 ? 6.699 -28.203 -16.359 1 94.69 24 LEU B N 1
ATOM 1001 C CA . LEU B 1 24 ? 7.746 -27.188 -16.328 1 94.69 24 LEU B CA 1
ATOM 1002 C C . LEU B 1 24 ? 7.168 -25.797 -16.562 1 94.69 24 LEU B C 1
ATOM 1004 O O . LEU B 1 24 ? 7.59 -24.828 -15.938 1 94.69 24 LEU B O 1
ATOM 1008 N N . GLY B 1 25 ? 6.25 -25.641 -17.469 1 96.25 25 GLY B N 1
ATOM 1009 C CA . GLY B 1 25 ? 5.59 -24.375 -17.734 1 96.25 25 GLY B CA 1
ATOM 1010 C C . GLY B 1 25 ? 4.84 -23.844 -16.531 1 96.25 25 GLY B C 1
ATOM 1011 O O . GLY B 1 25 ? 4.945 -22.656 -16.203 1 96.25 25 GLY B O 1
ATOM 1012 N N . LEU B 1 26 ? 4.09 -24.75 -15.867 1 97.12 26 LEU B N 1
ATOM 1013 C CA . LEU B 1 26 ? 3.328 -24.359 -14.68 1 97.12 26 LEU B CA 1
ATOM 1014 C C . LEU B 1 26 ? 4.258 -23.938 -13.547 1 97.12 26 LEU B C 1
ATOM 1016 O O . LEU B 1 26 ? 3.965 -23 -12.812 1 97.12 26 LEU B O 1
ATOM 1020 N N . GLN B 1 27 ? 5.371 -24.594 -13.398 1 96.81 27 GLN B N 1
ATOM 1021 C CA . GL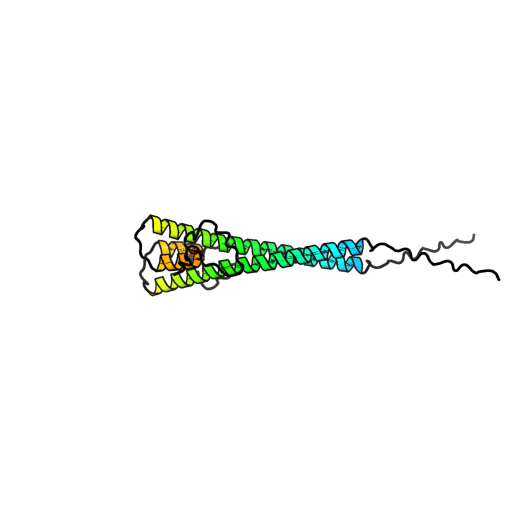N B 1 27 ? 6.348 -24.266 -12.367 1 96.81 27 GLN B CA 1
ATOM 1022 C C . GLN B 1 27 ? 6.969 -22.906 -12.609 1 96.81 27 GLN B C 1
ATOM 1024 O O . GLN B 1 27 ? 7.184 -22.141 -11.672 1 96.81 27 GLN B O 1
ATOM 1029 N N . LYS B 1 28 ? 7.227 -22.641 -13.867 1 97.88 28 LYS B N 1
ATOM 1030 C CA . LYS B 1 28 ? 7.766 -21.328 -14.219 1 97.88 28 LYS B CA 1
ATOM 1031 C C . LYS B 1 28 ? 6.762 -20.234 -13.898 1 97.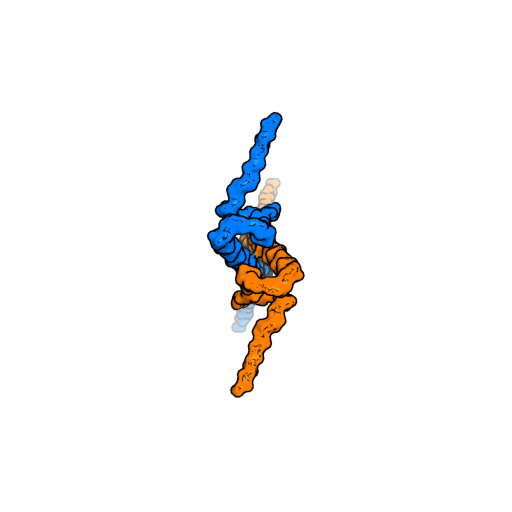88 28 LYS B C 1
ATOM 1033 O O . LYS B 1 28 ? 7.125 -19.203 -13.328 1 97.88 28 LYS B O 1
ATOM 1038 N N . GLU B 1 29 ? 5.523 -20.422 -14.266 1 98 29 GLU B N 1
ATOM 1039 C CA . GLU B 1 29 ? 4.48 -19.438 -13.984 1 98 29 GLU B CA 1
ATOM 1040 C C . GLU B 1 29 ? 4.309 -19.234 -12.484 1 98 29 GLU B C 1
ATOM 1042 O O . GLU B 1 29 ? 4.141 -18.094 -12.023 1 98 29 GLU B O 1
ATOM 1047 N N . LEU B 1 30 ? 4.383 -20.312 -11.75 1 98.31 30 LEU B N 1
ATOM 1048 C CA . LEU B 1 30 ? 4.25 -20.234 -10.297 1 98.31 30 LEU B CA 1
ATOM 1049 C C . LEU B 1 30 ? 5.383 -19.406 -9.695 1 98.31 30 LEU B C 1
ATOM 1051 O O . LEU B 1 30 ? 5.156 -18.578 -8.805 1 98.31 30 LEU B O 1
ATOM 1055 N N . ALA B 1 31 ? 6.535 -19.625 -10.188 1 97.88 31 ALA B N 1
ATOM 1056 C CA . ALA B 1 31 ? 7.68 -18.859 -9.711 1 97.88 31 ALA B CA 1
ATOM 1057 C C . ALA B 1 31 ? 7.496 -17.359 -9.992 1 97.88 31 ALA B C 1
ATOM 1059 O O . ALA B 1 31 ? 7.816 -16.531 -9.148 1 97.88 31 ALA B O 1
ATOM 1060 N N . GLU B 1 32 ? 6.957 -16.984 -11.117 1 98.12 32 GLU B N 1
ATOM 1061 C CA . GLU B 1 32 ? 6.703 -15.602 -11.492 1 98.12 32 GLU B CA 1
ATOM 1062 C C . GLU B 1 32 ? 5.66 -14.969 -10.57 1 98.12 32 GLU B C 1
ATOM 1064 O O . GLU B 1 32 ? 5.824 -13.828 -10.133 1 98.12 32 GLU B O 1
ATOM 1069 N N . GLU B 1 33 ? 4.625 -15.734 -10.305 1 98.44 33 GLU B N 1
ATOM 1070 C CA . GLU B 1 33 ? 3.582 -15.219 -9.422 1 98.44 33 GLU B CA 1
ATOM 1071 C C . GLU B 1 33 ? 4.109 -15.008 -8.008 1 98.44 33 GLU B C 1
ATOM 1073 O O . GLU B 1 33 ? 3.736 -14.047 -7.336 1 98.44 33 GLU B O 1
ATOM 1078 N N . ARG B 1 34 ? 5 -15.898 -7.566 1 98.44 34 ARG B N 1
ATOM 1079 C CA . ARG B 1 34 ? 5.578 -15.766 -6.234 1 98.44 34 ARG B CA 1
ATOM 1080 C C . ARG B 1 34 ? 6.457 -14.523 -6.137 1 98.44 34 ARG B C 1
ATOM 1082 O O . ARG B 1 34 ? 6.461 -13.836 -5.113 1 98.44 34 ARG B O 1
ATOM 1089 N N . THR B 1 35 ? 7.125 -14.219 -7.238 1 98.38 35 THR B N 1
ATOM 1090 C CA . THR B 1 35 ? 7.93 -13 -7.305 1 98.38 35 THR B CA 1
ATOM 1091 C C . THR B 1 35 ? 7.043 -11.758 -7.262 1 98.38 35 THR B C 1
ATOM 1093 O O . THR B 1 35 ? 7.348 -10.797 -6.559 1 98.38 35 THR B O 1
ATOM 1096 N N . THR B 1 36 ? 5.965 -11.812 -8.008 1 98.38 36 THR B N 1
ATOM 1097 C CA . THR B 1 36 ? 5.012 -10.711 -8.016 1 98.38 36 THR B CA 1
ATOM 1098 C C . THR B 1 36 ? 4.426 -10.492 -6.617 1 98.38 36 THR B C 1
ATOM 1100 O O . THR B 1 36 ? 4.332 -9.359 -6.148 1 98.38 36 THR B O 1
ATOM 1103 N N . VAL B 1 37 ? 4.07 -11.562 -5.953 1 98.5 37 VAL B N 1
ATOM 1104 C CA . VAL B 1 37 ? 3.521 -11.484 -4.602 1 98.5 37 VAL B CA 1
ATOM 1105 C C . VAL B 1 37 ? 4.531 -10.812 -3.672 1 98.5 37 VAL B C 1
ATOM 1107 O O . VAL B 1 37 ? 4.172 -9.906 -2.908 1 98.5 37 VAL B O 1
ATOM 1110 N N . ALA B 1 38 ? 5.734 -11.18 -3.785 1 97.25 38 ALA B N 1
ATOM 1111 C CA . ALA B 1 38 ? 6.777 -10.617 -2.932 1 97.25 38 ALA B CA 1
ATOM 1112 C C . ALA B 1 38 ? 6.93 -9.117 -3.168 1 97.25 38 ALA B C 1
ATOM 1114 O O . ALA B 1 38 ? 7.043 -8.336 -2.217 1 97.25 38 ALA B O 1
ATOM 1115 N N . ALA B 1 39 ? 6.918 -8.727 -4.379 1 96.25 39 ALA B N 1
ATOM 1116 C CA . ALA B 1 39 ? 7.059 -7.316 -4.73 1 96.25 39 ALA B CA 1
ATOM 1117 C C . ALA B 1 39 ? 5.871 -6.5 -4.227 1 96.25 39 ALA B C 1
ATOM 1119 O O . ALA B 1 39 ? 6.051 -5.434 -3.635 1 96.25 39 ALA B O 1
ATOM 1120 N N . LEU B 1 40 ? 4.691 -7.047 -4.418 1 97.38 40 LEU B N 1
ATOM 1121 C CA . LEU B 1 40 ? 3.479 -6.352 -4 1 97.38 40 LEU B CA 1
ATOM 1122 C C . LEU B 1 40 ? 3.408 -6.25 -2.48 1 97.38 40 LEU B C 1
ATOM 1124 O O . LEU B 1 40 ? 2.969 -5.234 -1.941 1 97.38 40 LEU B O 1
ATOM 1128 N N . GLU B 1 41 ? 3.848 -7.312 -1.843 1 97.38 41 GLU B N 1
ATOM 1129 C CA . GLU B 1 41 ? 3.877 -7.281 -0.384 1 97.38 41 GLU B CA 1
ATOM 1130 C C . GLU B 1 41 ? 4.805 -6.18 0.124 1 97.38 41 GLU B C 1
ATOM 1132 O O . GLU B 1 41 ? 4.461 -5.453 1.058 1 97.38 41 GLU B O 1
ATOM 1137 N N . LYS B 1 42 ? 5.852 -6.043 -0.48 1 95.31 42 LYS B N 1
ATOM 1138 C CA . LYS B 1 42 ? 6.812 -5.012 -0.1 1 95.31 42 LYS B CA 1
ATOM 1139 C C . LYS B 1 42 ? 6.23 -3.615 -0.301 1 95.31 42 LYS B C 1
ATOM 1141 O O . LYS B 1 42 ? 6.309 -2.77 0.592 1 95.31 42 LYS B O 1
ATOM 1146 N N . GLU B 1 43 ? 5.66 -3.404 -1.459 1 94.62 43 GLU B N 1
ATOM 1147 C CA . GLU B 1 43 ? 5.051 -2.111 -1.756 1 94.62 43 GLU B CA 1
ATOM 1148 C C . GLU B 1 43 ? 3.896 -1.812 -0.803 1 94.62 43 GLU B C 1
ATOM 1150 O O . GLU B 1 43 ? 3.791 -0.702 -0.278 1 94.62 43 GLU B O 1
ATOM 1155 N N . ARG B 1 44 ? 3.074 -2.805 -0.593 1 96.12 44 ARG B N 1
ATOM 1156 C CA . ARG B 1 44 ? 1.949 -2.668 0.327 1 96.12 44 ARG B CA 1
ATOM 1157 C C . ARG B 1 44 ? 2.428 -2.299 1.728 1 96.12 44 ARG B C 1
ATOM 1159 O O . ARG B 1 44 ? 1.914 -1.36 2.338 1 96.12 44 ARG B O 1
ATOM 1166 N N . ASP B 1 45 ? 3.387 -3.021 2.248 1 95.06 45 ASP B N 1
ATOM 1167 C CA . ASP B 1 45 ? 3.916 -2.77 3.586 1 95.06 45 ASP B CA 1
ATOM 1168 C C . ASP B 1 45 ? 4.566 -1.391 3.666 1 95.06 45 ASP B C 1
ATOM 1170 O O . ASP B 1 45 ? 4.457 -0.706 4.684 1 95.06 45 ASP B O 1
ATOM 1174 N N . PHE B 1 46 ? 5.23 -0.895 2.566 1 95.31 46 PHE B N 1
ATOM 1175 C CA . PHE B 1 46 ? 5.84 0.428 2.488 1 95.31 46 PHE B CA 1
ATOM 1176 C C . PHE B 1 46 ? 4.781 1.519 2.602 1 95.31 46 PHE B C 1
ATOM 1178 O O . PHE B 1 46 ? 4.898 2.42 3.434 1 95.31 46 PHE B O 1
ATOM 1185 N N . TYR B 1 47 ? 3.729 1.382 1.811 1 95.81 47 TYR B N 1
ATOM 1186 C CA . TYR B 1 47 ? 2.67 2.383 1.833 1 95.81 47 TYR B CA 1
ATOM 1187 C C . TYR B 1 47 ? 1.912 2.348 3.154 1 95.81 47 TYR B C 1
ATOM 1189 O O . TYR B 1 47 ? 1.606 3.393 3.732 1 95.81 47 TYR B O 1
ATOM 1197 N N . PHE B 1 48 ? 1.718 1.196 3.707 1 95.38 48 PHE B N 1
ATOM 1198 C CA . PHE B 1 48 ? 1.056 1.059 4.996 1 95.38 48 PHE B CA 1
ATOM 1199 C C . PHE B 1 48 ? 1.887 1.699 6.102 1 95.38 48 PHE B C 1
ATOM 1201 O O . PHE B 1 48 ? 1.348 2.385 6.977 1 95.38 48 PHE B O 1
ATOM 1208 N N . GLY B 1 49 ? 3.164 1.499 6.035 1 96.56 49 GLY B N 1
ATOM 1209 C CA . GLY B 1 49 ? 4.062 2.104 7.008 1 96.56 49 GLY B CA 1
ATOM 1210 C C . GLY B 1 49 ? 4.031 3.619 6.988 1 96.56 49 GLY B C 1
ATOM 1211 O O . GLY B 1 49 ? 4.035 4.258 8.039 1 96.56 49 GLY B O 1
ATOM 1212 N N . LYS B 1 50 ? 3.963 4.184 5.781 1 97.62 50 LYS B N 1
ATOM 1213 C CA . LYS B 1 50 ? 3.848 5.637 5.656 1 97.62 50 LYS B CA 1
ATOM 1214 C C . LYS B 1 50 ? 2.555 6.141 6.293 1 97.62 50 LYS B C 1
ATOM 1216 O O . LYS B 1 50 ? 2.561 7.137 7.016 1 97.62 50 LYS B O 1
ATOM 1221 N N . LEU B 1 51 ? 1.47 5.387 6.059 1 98 51 LEU B N 1
ATOM 1222 C CA . LEU B 1 51 ? 0.191 5.789 6.633 1 98 51 LEU B CA 1
ATOM 1223 C C . LEU B 1 51 ? 0.226 5.699 8.156 1 98 51 LEU B C 1
ATOM 1225 O O . LEU B 1 51 ? -0.302 6.574 8.844 1 98 51 LEU B O 1
ATOM 1229 N N . ARG B 1 52 ? 0.911 4.668 8.664 1 97.44 52 ARG B N 1
ATOM 1230 C CA . ARG B 1 52 ? 1.055 4.523 10.109 1 97.44 52 ARG B CA 1
ATOM 1231 C C . ARG B 1 52 ? 1.898 5.656 10.688 1 97.44 52 ARG B C 1
ATOM 1233 O O . ARG B 1 52 ? 1.568 6.207 11.742 1 97.44 52 ARG B O 1
ATOM 1240 N N . ASP B 1 53 ? 2.92 6.051 10.008 1 97.75 53 ASP B N 1
ATOM 1241 C CA . ASP B 1 53 ? 3.756 7.16 10.461 1 97.75 53 ASP B CA 1
ATOM 1242 C C . ASP B 1 53 ? 2.975 8.469 10.461 1 97.75 53 ASP B C 1
ATOM 1244 O O . ASP B 1 53 ? 3.078 9.258 11.406 1 97.75 53 ASP B O 1
ATOM 1248 N N . ILE B 1 54 ? 2.193 8.742 9.477 1 98.5 54 ILE B N 1
ATOM 1249 C CA . ILE B 1 54 ? 1.383 9.953 9.406 1 98.5 54 ILE B CA 1
ATOM 1250 C C . ILE B 1 54 ? 0.327 9.938 10.508 1 98.5 54 ILE B C 1
ATOM 1252 O O . ILE B 1 54 ? 0.06 10.969 11.133 1 98.5 54 ILE B O 1
ATOM 1256 N N . GLU B 1 55 ? -0.186 8.805 10.789 1 97.56 55 GLU B N 1
ATOM 1257 C CA . GLU B 1 55 ? -1.163 8.648 11.859 1 97.56 55 GLU B CA 1
ATOM 1258 C C . GLU B 1 55 ? -0.566 9.031 13.211 1 97.56 55 GLU B C 1
ATOM 1260 O O . GLU B 1 55 ? -1.186 9.766 13.984 1 97.56 55 GLU B O 1
ATOM 1265 N N . VAL B 1 56 ? 0.571 8.57 13.453 1 98.38 56 VAL B N 1
ATOM 1266 C CA . VAL B 1 56 ? 1.265 8.891 14.695 1 98.38 56 VAL B CA 1
ATOM 1267 C C . VAL B 1 56 ? 1.487 10.391 14.797 1 98.38 56 VAL B C 1
ATOM 1269 O O . VAL B 1 56 ? 1.26 10.992 15.852 1 98.38 56 VAL B O 1
ATOM 1272 N N . LEU B 1 57 ? 1.882 11.031 13.695 1 97.75 57 LEU B N 1
ATOM 1273 C CA . LEU B 1 57 ? 2.098 12.469 13.664 1 97.75 57 LEU B CA 1
ATOM 1274 C C . LEU B 1 57 ? 0.805 13.219 13.969 1 97.75 57 LEU B C 1
ATOM 1276 O O . LEU B 1 57 ? 0.808 14.188 14.734 1 97.75 57 LEU B O 1
ATOM 1280 N N . ILE B 1 58 ? -0.28 12.789 13.406 1 96.81 58 ILE B N 1
ATOM 1281 C CA . ILE B 1 58 ? -1.579 13.422 13.609 1 96.81 58 ILE B CA 1
ATOM 1282 C C . ILE B 1 58 ? -2.008 13.273 15.07 1 96.81 58 ILE B C 1
ATOM 1284 O O . ILE B 1 58 ? -2.482 14.227 15.688 1 96.81 58 ILE B O 1
ATOM 1288 N N . GLN B 1 59 ? -1.742 12.109 15.562 1 95.94 59 GLN B N 1
ATOM 1289 C CA . GLN B 1 59 ? -2.1 11.852 16.953 1 95.94 59 GLN B CA 1
ATOM 1290 C C . GLN B 1 59 ? -1.276 12.719 17.906 1 95.94 59 GLN B C 1
ATOM 1292 O O . GLN B 1 59 ? -1.812 13.289 18.859 1 95.94 59 GLN B O 1
ATOM 1297 N N . GLN B 1 60 ? -0.049 12.781 17.656 1 96.62 60 GLN B N 1
ATOM 1298 C CA . GLN B 1 60 ? 0.82 13.625 18.453 1 96.62 60 GLN B CA 1
ATOM 1299 C C . GLN B 1 60 ? 0.371 15.086 18.406 1 96.62 60 GLN B C 1
ATOM 1301 O O . GLN B 1 60 ? 0.365 15.773 19.438 1 96.62 60 GLN B O 1
ATOM 1306 N N . GLU B 1 61 ? 0.011 15.609 17.281 1 95.44 61 GLU B N 1
ATOM 1307 C CA . GLU B 1 61 ? -0.462 16.984 17.125 1 95.44 61 GLU B CA 1
ATOM 1308 C C . GLU B 1 61 ? -1.753 17.203 17.906 1 95.44 61 GLU B C 1
ATOM 1310 O O . GLU B 1 61 ? -1.93 18.25 18.531 1 95.44 61 GLU B O 1
ATOM 1315 N N . LEU B 1 62 ? -2.598 16.266 17.922 1 94 62 LEU B N 1
ATOM 1316 C CA . LEU B 1 62 ? -3.871 16.375 18.625 1 94 62 LEU B CA 1
ATOM 1317 C C . LEU B 1 62 ? -3.664 16.344 20.125 1 94 62 LEU B C 1
ATOM 1319 O O . LEU B 1 62 ? -4.426 16.953 20.875 1 94 62 LEU B O 1
ATOM 1323 N N . GLU B 1 63 ? -2.68 15.609 20.5 1 95.5 63 GLU B N 1
ATOM 1324 C CA . GLU B 1 63 ? -2.348 15.57 21.922 1 95.5 63 GLU B CA 1
ATOM 1325 C C . GLU B 1 63 ? -1.751 16.891 22.391 1 95.5 63 GLU B C 1
ATOM 1327 O O . GLU B 1 63 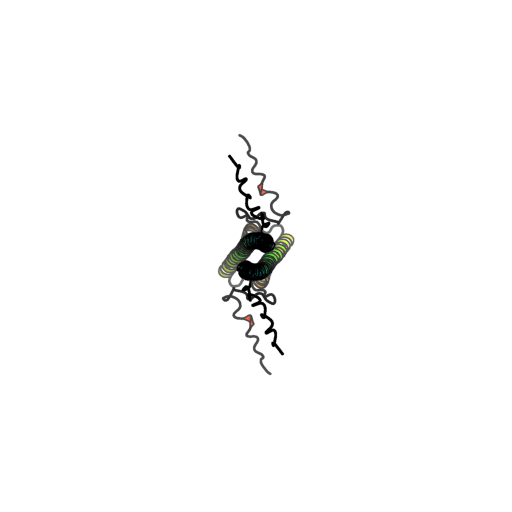? -2.021 17.344 23.516 1 95.5 63 GLU B O 1
ATOM 1332 N N . ARG B 1 64 ? -0.996 17.516 21.594 1 94 64 ARG B N 1
ATOM 1333 C CA . ARG B 1 64 ? -0.369 18.797 21.906 1 94 64 ARG B CA 1
ATOM 1334 C C . ARG B 1 64 ? -1.392 19.922 21.891 1 94 64 ARG B C 1
ATOM 1336 O O . ARG B 1 64 ? -1.262 20.891 22.641 1 94 64 ARG B O 1
ATOM 1343 N N . ASN B 1 65 ? -2.348 19.766 21.078 1 91.62 65 ASN B N 1
ATOM 1344 C CA . ASN B 1 65 ? -3.404 20.75 20.922 1 91.62 65 ASN B CA 1
ATOM 1345 C C . ASN B 1 65 ? -4.785 20.109 20.891 1 91.62 65 ASN B C 1
ATOM 1347 O O . ASN B 1 65 ? -5.422 20.047 19.844 1 91.62 65 ASN B O 1
ATOM 1351 N N . PRO B 1 66 ? -5.211 19.719 22.062 1 89.5 66 PRO B N 1
ATOM 1352 C CA . PRO B 1 66 ? -6.445 18.922 22.109 1 89.5 66 PRO B CA 1
ATOM 1353 C C . PRO B 1 66 ? -7.66 19.703 21.609 1 89.5 66 PRO B C 1
ATOM 1355 O O . PRO B 1 66 ? -8.633 19.109 21.141 1 89.5 66 PRO B O 1
ATOM 1358 N N . SER B 1 67 ? -7.586 21 21.688 1 90.12 67 SER B N 1
ATOM 1359 C CA . SER B 1 67 ? -8.727 21.797 21.266 1 90.12 67 SER B CA 1
ATOM 1360 C C . SER B 1 67 ? -8.555 22.281 19.828 1 90.12 67 SER B C 1
ATOM 1362 O O . SER B 1 67 ? -9.289 23.172 19.375 1 90.12 67 SER B O 1
ATOM 1364 N N . SER B 1 68 ? -7.59 21.688 19.141 1 84.25 68 SER B N 1
ATOM 1365 C CA . SER B 1 68 ? -7.34 22.141 17.781 1 84.25 68 SER B CA 1
ATOM 1366 C C . SER B 1 68 ? -8.562 21.938 16.891 1 84.25 68 SER B C 1
ATOM 1368 O O . SER B 1 68 ? -9.188 20.875 16.922 1 84.25 68 SER B O 1
ATOM 1370 N N . GLU B 1 69 ? -8.992 22.906 16.188 1 89.12 69 GLU B N 1
ATOM 1371 C CA . GLU B 1 69 ? -10.055 22.828 15.195 1 89.12 69 GLU B CA 1
ATOM 1372 C C . GLU B 1 69 ? -9.492 22.922 13.781 1 89.12 69 GLU B C 1
ATOM 1374 O O . GLU B 1 69 ? -10.164 23.406 12.867 1 89.12 69 GLU B O 1
ATOM 1379 N N . SER B 1 70 ? -8.312 22.406 13.594 1 90.69 70 SER B N 1
ATOM 1380 C CA . SER B 1 70 ? -7.648 22.5 12.305 1 90.69 70 SER B CA 1
ATOM 1381 C C . SER B 1 70 ? -8.383 21.688 11.242 1 90.69 70 SER B C 1
ATOM 1383 O O . SER B 1 70 ? -8.492 20.469 11.359 1 90.69 70 SER B O 1
ATOM 1385 N N . PRO B 1 71 ? -8.781 22.281 10.219 1 94.12 71 PRO B N 1
ATOM 1386 C CA . PRO B 1 71 ? -9.438 21.547 9.141 1 94.12 71 PRO B CA 1
ATOM 1387 C C . PRO B 1 71 ? -8.516 20.531 8.461 1 94.12 71 PRO B C 1
ATOM 1389 O O . PRO B 1 71 ? -8.961 19.469 8.039 1 94.12 71 PRO B O 1
ATOM 1392 N N . LEU B 1 72 ? -7.289 20.953 8.391 1 95.25 72 LEU B N 1
ATOM 1393 C CA . LEU B 1 72 ? -6.328 20.047 7.766 1 95.25 72 LEU B CA 1
ATOM 1394 C C . LEU B 1 72 ? -6.227 18.734 8.539 1 95.25 72 LEU B C 1
ATOM 1396 O O . LEU B 1 72 ? -6.207 17.656 7.941 1 95.25 72 LEU B O 1
ATOM 1400 N N . LEU B 1 73 ? -6.082 18.781 9.859 1 96.69 73 LEU B N 1
ATOM 1401 C CA . LEU B 1 73 ? -5.992 17.578 10.688 1 96.69 73 LEU B CA 1
ATOM 1402 C C . LEU B 1 73 ? -7.223 16.703 10.5 1 96.69 73 LEU B C 1
ATOM 1404 O O . LEU B 1 73 ? -7.105 15.477 10.375 1 96.69 73 LEU B O 1
ATOM 1408 N N . LYS B 1 74 ? -8.375 17.328 10.492 1 95.06 74 LYS B N 1
ATOM 1409 C CA . LYS B 1 74 ? -9.617 16.594 10.32 1 95.06 74 LYS B CA 1
ATOM 1410 C C . LYS B 1 74 ? -9.672 15.922 8.945 1 95.06 74 LYS B C 1
ATOM 1412 O O . LYS B 1 74 ? -10.102 14.773 8.828 1 95.06 74 LYS B O 1
ATOM 1417 N N . ASP B 1 75 ? -9.242 16.609 7.93 1 97.19 75 ASP B N 1
ATOM 1418 C CA . ASP B 1 75 ? -9.25 16.078 6.57 1 97.19 75 ASP B CA 1
ATOM 1419 C C . ASP B 1 75 ? -8.305 14.891 6.441 1 97.19 75 ASP B C 1
ATOM 1421 O O . ASP B 1 75 ? -8.625 13.898 5.789 1 97.19 75 ASP B O 1
ATOM 1425 N N . ILE B 1 76 ? -7.129 15.008 7.059 1 97.94 76 ILE B N 1
ATOM 1426 C CA . ILE B 1 76 ? -6.156 13.922 6.992 1 97.94 76 ILE B CA 1
ATOM 1427 C C . ILE B 1 76 ? -6.695 12.703 7.742 1 97.94 76 ILE B C 1
ATOM 1429 O O . ILE B 1 76 ? -6.578 11.578 7.266 1 97.94 76 ILE B O 1
ATOM 1433 N N . GLN B 1 77 ? -7.293 12.852 8.883 1 95.94 77 GLN B N 1
ATOM 1434 C CA . GLN B 1 77 ? -7.902 11.758 9.625 1 95.94 77 GLN B CA 1
ATOM 1435 C C . GLN B 1 77 ? -9.008 11.094 8.805 1 95.94 77 GLN B C 1
ATOM 1437 O O . GLN B 1 77 ? -9.117 9.859 8.797 1 95.94 77 GLN B O 1
ATOM 1442 N N . ALA B 1 78 ? -9.82 11.867 8.18 1 94.62 78 ALA B N 1
ATOM 1443 C CA . ALA B 1 78 ? -10.883 11.32 7.34 1 94.62 78 ALA B CA 1
ATOM 1444 C C . ALA B 1 78 ? -10.312 10.406 6.254 1 94.62 78 ALA B C 1
ATOM 1446 O O . ALA B 1 78 ? -10.891 9.359 5.953 1 94.62 78 ALA B O 1
ATOM 1447 N N . VAL B 1 79 ? -9.172 10.852 5.648 1 97 79 VAL B N 1
ATOM 1448 C CA . VAL B 1 79 ? -8.508 10.039 4.637 1 97 79 VAL B CA 1
ATOM 1449 C C . VAL B 1 79 ? -7.984 8.75 5.266 1 97 79 VAL B C 1
ATOM 1451 O O . VAL B 1 79 ? -8.234 7.656 4.754 1 97 79 VAL B O 1
ATOM 1454 N N . LEU B 1 80 ? -7.309 8.859 6.395 1 96.62 80 LEU B N 1
ATOM 1455 C CA . LEU B 1 80 ? -6.707 7.707 7.059 1 96.62 80 LEU B CA 1
ATOM 1456 C C . LEU B 1 80 ? -7.766 6.676 7.43 1 96.62 80 LEU B C 1
ATOM 1458 O O . LEU B 1 80 ? -7.539 5.473 7.301 1 96.62 80 LEU B O 1
ATOM 1462 N N . TYR B 1 81 ? -8.922 7.105 7.785 1 94.25 81 TYR B N 1
ATOM 1463 C CA . TYR B 1 81 ? -9.906 6.191 8.344 1 94.25 81 TYR B CA 1
ATOM 1464 C C . TYR B 1 81 ? -11.039 5.938 7.352 1 94.25 81 TYR B C 1
ATOM 1466 O O . TYR B 1 81 ? -12.039 5.305 7.691 1 94.25 81 TYR B O 1
ATOM 1474 N N . SER B 1 82 ? -10.852 6.48 6.121 1 92.06 82 SER B N 1
ATOM 1475 C CA . SER B 1 82 ? -11.836 6.195 5.078 1 92.06 82 SER B CA 1
ATOM 1476 C C . SER B 1 82 ? -11.852 4.711 4.73 1 92.06 82 SER B C 1
ATOM 1478 O O . SER B 1 82 ? -10.812 4.051 4.746 1 92.06 82 SER B O 1
ATOM 1480 N N . THR B 1 83 ? -13.023 4.125 4.602 1 83.06 83 THR B N 1
ATOM 1481 C CA . THR B 1 83 ? -13.18 2.713 4.27 1 83.06 83 THR B CA 1
ATOM 1482 C C . THR B 1 83 ? -13.633 2.543 2.822 1 83.06 83 THR B C 1
ATOM 1484 O O . THR B 1 83 ? -14.211 3.459 2.238 1 83.06 83 THR B O 1
ATOM 1487 N N . GLU B 1 84 ? -12.906 1.894 2.115 1 69.31 84 GLU B N 1
ATOM 1488 C CA . GLU B 1 84 ? -13.406 1.533 0.792 1 69.31 84 GLU B CA 1
ATOM 1489 C C . GLU B 1 84 ? -14.07 0.159 0.808 1 69.31 84 GLU B C 1
ATOM 1491 O O . GLU B 1 84 ? -13.727 -0.695 1.626 1 69.31 84 GLU B O 1
ATOM 1496 N N . GLU B 1 85 ? -15.086 0.045 -0.01 1 60.22 85 GLU B N 1
ATOM 1497 C CA . GLU B 1 85 ? -15.758 -1.239 -0.195 1 60.22 85 GLU B CA 1
ATOM 1498 C C . GLU B 1 85 ? -14.75 -2.354 -0.466 1 60.22 85 GLU B C 1
ATOM 1500 O O . GLU B 1 85 ? -13.875 -2.211 -1.324 1 60.22 85 GLU B O 1
ATOM 1505 N N . GLY B 1 86 ? -14.789 -3.518 0.327 1 55.62 86 GLY B N 1
ATOM 1506 C CA . GLY B 1 86 ? -14.016 -4.742 0.18 1 55.62 86 GLY B CA 1
ATOM 1507 C C . GLY B 1 86 ? -12.727 -4.73 0.981 1 55.62 86 GLY B C 1
ATOM 1508 O O . GLY B 1 86 ? -12 -5.727 1.013 1 55.62 86 GLY B O 1
ATOM 1509 N N . PHE B 1 87 ? -12.367 -3.5 1.433 1 55.12 87 PHE B N 1
ATOM 1510 C CA . PHE B 1 87 ? -11.141 -3.426 2.225 1 55.12 87 PHE B CA 1
ATOM 1511 C C . PHE B 1 87 ? -11.453 -3.561 3.711 1 55.12 87 PHE B C 1
ATOM 1513 O O . PHE B 1 87 ? -12.266 -2.809 4.25 1 55.12 87 PHE B O 1
ATOM 1520 N N . GLU B 1 88 ? -11.492 -4.719 4.281 1 46.19 88 GLU B N 1
ATOM 1521 C CA . GLU B 1 88 ? -11.578 -4.836 5.73 1 46.19 88 GLU B CA 1
ATOM 1522 C C . GLU B 1 88 ? -10.414 -4.125 6.418 1 46.19 88 GLU B C 1
ATOM 1524 O O . GLU B 1 88 ? -9.266 -4.277 6.008 1 46.19 88 GLU B O 1
ATOM 1529 N N . ILE B 1 89 ? -10.656 -2.988 6.875 1 50 89 ILE B N 1
ATOM 1530 C CA . ILE B 1 89 ? -9.617 -2.162 7.488 1 50 89 ILE B CA 1
ATOM 1531 C C . ILE B 1 89 ? -9.016 -2.893 8.688 1 50 89 ILE B C 1
ATOM 1533 O O . ILE B 1 89 ? -9.734 -3.297 9.602 1 50 89 ILE B O 1
ATOM 1537 N N . PRO B 1 90 ? -7.941 -3.402 8.547 1 44.25 90 PRO B N 1
ATOM 1538 C CA . PRO B 1 90 ? -7.297 -3.879 9.773 1 44.25 90 PRO B CA 1
ATOM 1539 C C . PRO B 1 90 ? -7.238 -2.812 10.867 1 44.25 90 PRO B C 1
ATOM 1541 O O . PRO B 1 90 ? -6.734 -3.07 11.961 1 44.25 90 PRO B O 1
ATOM 1544 N N . LEU B 1 91 ? -7.363 -1.608 10.531 1 42.91 91 LEU B N 1
ATOM 1545 C CA . LEU B 1 91 ? -7.164 -0.648 11.609 1 42.91 91 LEU B CA 1
ATOM 1546 C C . LEU B 1 91 ? -8.305 -0.723 12.625 1 42.91 91 LEU B C 1
ATOM 1548 O O . LEU B 1 91 ? -9.43 -0.315 12.328 1 42.91 91 LEU B O 1
ATOM 1552 N N . GLU B 1 92 ? -8.602 -1.732 13.219 1 39.66 92 GLU B N 1
ATOM 1553 C CA . GLU B 1 92 ? -9.555 -1.979 14.297 1 39.66 92 GLU B CA 1
ATOM 1554 C C . GLU B 1 92 ? -9.742 -0.736 15.164 1 39.66 92 GLU B C 1
ATOM 1556 O O . GLU B 1 92 ? -10.867 -0.391 15.531 1 39.66 92 GLU B O 1
ATOM 1561 N N . GLU B 1 93 ? -8.648 -0.264 15.82 1 38.06 93 GLU B N 1
ATOM 1562 C CA . GLU B 1 93 ? -8.938 0.575 16.984 1 38.06 93 GLU B CA 1
ATOM 1563 C C . GLU B 1 93 ? -9.586 1.889 16.562 1 38.06 93 GLU B C 1
ATOM 1565 O O . GLU B 1 93 ? -9.938 2.713 17.422 1 38.06 93 GLU B O 1
ATOM 1570 N N . ALA B 1 94 ? -9.555 2.342 15.445 1 34.41 94 ALA B N 1
ATOM 1571 C CA . ALA B 1 94 ? -9.859 3.764 15.312 1 34.41 94 ALA B CA 1
ATOM 1572 C C . ALA B 1 94 ? -11.359 4.02 15.445 1 34.41 94 ALA B C 1
ATOM 1574 O O . ALA B 1 94 ? -11.781 4.914 16.188 1 34.41 94 ALA B O 1
ATOM 1575 N N . ALA B 1 95 ? -12.266 3.965 14.414 1 37.16 95 ALA B N 1
ATOM 1576 C CA . ALA B 1 95 ? -13.531 4.695 14.469 1 37.16 95 ALA B CA 1
ATOM 1577 C C . ALA B 1 95 ? -14.555 3.959 15.32 1 37.16 95 ALA B C 1
ATOM 1579 O O . ALA B 1 95 ? -15.062 2.904 14.93 1 37.16 95 ALA B O 1
ATOM 1580 N N . ALA B 1 96 ? -14.492 3.842 16.641 1 36.06 96 ALA B N 1
ATOM 1581 C CA . ALA B 1 96 ? -15.648 3.631 17.5 1 36.06 96 ALA B CA 1
ATOM 1582 C C . ALA B 1 96 ? -16.875 4.367 16.969 1 36.06 96 ALA B C 1
ATOM 1584 O O . ALA B 1 96 ? -18 3.863 17.047 1 36.06 96 ALA B O 1
ATOM 1585 N N . GLU B 1 97 ? -16.672 5.723 16.734 1 33 97 GLU B N 1
ATOM 1586 C CA . GLU B 1 97 ? -17.859 6.562 16.75 1 33 97 GLU B CA 1
ATOM 1587 C C . GLU B 1 97 ? -18.703 6.352 15.492 1 33 97 GLU B C 1
ATOM 1589 O O . GLU B 1 97 ? -19.688 7.062 15.266 1 33 97 GLU B O 1
ATOM 1594 N N . ALA B 1 98 ? -18.141 5.68 14.531 1 34.09 98 ALA B N 1
ATOM 1595 C CA . ALA B 1 98 ? -18.984 5.918 13.375 1 34.09 98 ALA B CA 1
ATOM 1596 C C . ALA B 1 98 ? -20.359 5.27 13.562 1 34.09 98 ALA B C 1
ATOM 1598 O O . ALA B 1 98 ? -21.328 5.641 12.891 1 34.09 98 ALA B O 1
ATOM 1599 N N . GLU B 1 99 ? -20.328 4.055 14.094 1 32.97 99 GLU B N 1
ATOM 1600 C CA . GLU B 1 99 ? -21.594 3.383 13.82 1 32.97 99 GLU B CA 1
ATOM 1601 C C . GLU B 1 99 ? -22.734 4.023 14.609 1 32.97 99 GLU B C 1
ATOM 1603 O O . GLU B 1 99 ? -23.891 3.592 14.508 1 32.97 99 GLU B O 1
ATOM 1608 N N . GLU B 1 100 ? -22.359 4.75 15.688 1 34 100 GLU B N 1
ATOM 1609 C CA . GLU B 1 100 ? -23.578 4.785 16.5 1 34 100 GLU B CA 1
ATOM 1610 C C . GLU B 1 100 ? -24.609 5.738 15.906 1 34 100 GLU B C 1
ATOM 1612 O O . GLU B 1 100 ? -24.578 6.941 16.172 1 34 100 GLU B O 1
ATOM 1617 N N . TYR B 1 101 ? -24.469 6.176 14.602 1 34.03 101 TYR B N 1
ATOM 1618 C CA . TYR B 1 101 ? -25.672 6.969 14.336 1 34.03 101 TYR B CA 1
ATOM 1619 C C . TYR B 1 101 ? -26.922 6.223 14.766 1 34.03 101 TYR B C 1
ATOM 1621 O O . TYR B 1 101 ? -27.156 5.082 14.367 1 34.03 101 TYR B O 1
ATOM 1629 N N . PRO B 1 102 ? -27.297 6.41 16 1 34.66 102 PRO B N 1
ATOM 1630 C CA . PRO B 1 102 ? -28.562 5.941 16.562 1 34.66 102 PRO B CA 1
ATOM 1631 C C . PRO B 1 102 ? -29.75 6.223 15.648 1 34.66 102 PRO B C 1
ATOM 1633 O O . PRO B 1 102 ? -29.781 7.242 14.961 1 34.66 102 PRO B O 1
ATOM 1636 N N . ASP B 1 103 ? -30.188 5.316 14.781 1 35.97 103 ASP B N 1
ATOM 1637 C CA . ASP B 1 103 ? -31.562 5.305 14.289 1 35.97 103 ASP B CA 1
ATOM 1638 C C . ASP B 1 103 ? -32.531 5.828 15.344 1 35.97 103 ASP B C 1
ATOM 1640 O O . ASP B 1 103 ? -32.781 5.164 16.359 1 35.97 103 ASP B O 1
ATOM 1644 N N . GLU B 1 104 ? -32.156 6.988 15.969 1 34.06 104 GLU B N 1
ATOM 1645 C CA . GLU B 1 104 ? -33.281 7.418 16.812 1 34.06 104 GLU B CA 1
ATOM 1646 C C . GLU B 1 104 ? -34.562 7.488 16.031 1 34.06 104 GLU B C 1
ATOM 1648 O O . GLU B 1 104 ? -34.625 8.148 14.984 1 34.06 104 GLU B O 1
ATOM 1653 N N . THR B 1 105 ? -35.156 6.336 15.867 1 37.53 105 THR B N 1
ATOM 1654 C CA . THR B 1 105 ? -36.594 6.195 15.641 1 37.53 105 THR B CA 1
ATOM 1655 C C . THR B 1 105 ? -37.375 7.242 16.438 1 37.53 105 THR B C 1
ATOM 1657 O O . THR B 1 105 ? -37.344 7.25 17.672 1 37.53 105 THR B O 1
ATOM 1660 N N . PHE B 1 106 ? -37.344 8.5 15.922 1 30.23 106 PHE B N 1
ATOM 1661 C CA . PHE B 1 106 ? -38.531 9.234 16.328 1 30.23 106 PHE B CA 1
ATOM 1662 C C . PHE B 1 106 ? -39.781 8.539 15.852 1 30.23 106 PHE B C 1
ATOM 1664 O O . PHE B 1 106 ? -39.781 7.902 14.797 1 30.23 106 PHE B O 1
#

Secondary structure (DSSP, 8-state):
---------------S-HHHHHHHHHHHHHHHHHHHHHHHHHHHHHHHHHHHHHHHHHHHHHHH-TT---HHHHHHHHHHT---TT------SS-SGGG-------/---------------S-HHHHHHHHHHHHHHHHHHHHHHHHHHHHHHHHHHHHHHHHHHHHHHH-TT---HHHHHHHHHHT---TT---S--SS-STTS-------

Solvent-accessible surface area (backbone atoms only — not comparable to full-atom values): 13079 Å² total; per-residue (Å²): 136,84,77,79,76,74,79,73,76,76,71,72,79,70,62,76,50,79,52,52,58,53,42,53,51,46,52,51,52,40,53,51,43,54,52,49,38,52,53,38,50,50,52,28,53,52,36,45,48,43,52,52,54,47,47,51,54,52,50,51,51,39,68,77,36,72,80,64,80,53,62,66,61,53,51,45,51,50,49,74,69,55,76,54,94,90,54,77,68,80,71,73,85,61,78,76,71,68,67,65,67,68,79,70,77,124,136,83,79,76,76,75,81,75,75,78,72,73,79,70,62,77,49,77,52,51,60,51,42,53,52,46,52,52,52,40,52,51,45,53,52,51,40,53,53,39,49,52,52,29,54,51,38,45,48,42,54,52,52,46,48,50,52,52,50,51,51,40,67,76,34,74,81,63,80,53,63,65,61,53,53,46,50,50,50,73,69,54,77,53,94,92,53,78,67,80,71,66,83,64,78,72,73,65,70,67,66,69,79,70,78,121

pLDDT: mean 75.32, std 25.88, range [30.23, 98.5]

Radius of gyration: 32.03 Å; Cα contacts (8 Å, |Δi|>4): 96; chains: 2; bounding box: 76×105×59 Å

Organism: Mortierella alpina (NCBI:txid64518)

InterPro domains:
  IPR004953 EB1, C-terminal [PF03271] (40-82)
  IPR004953 EB1, C-terminal [PS51230] (15-89)
  IPR027328 Microtubule-associated protein RP/EB [PTHR10623] (24-97)
  IPR036133 EB1, C-terminal domain superfamily [SSF140612] (25-88)

Foldseek 3Di:
DPPPPPPPPPPPPPPPPPVVVVVVVVVVVVVVVVVVVVVVVVVVVVVVVVLVVVVVVLVVVCVVPVPDPDPVSVVSVCVSPPDDPPDPPPPPPPDPPPPPPPPPPD/DPPPPPPPPPPVPPPDDPVVVVVVVVVVVVVVVVVVVVVVVVVVVVVVVVLVVVVVVLVVVCVVPVPDPDPVSVVSVCVSPPDDPPDPPPPPPPPPPPPPPPPPPD

Sequence (212 aa):
MTGHLSAAANRSLRGPSPDHAVILGLQKELAEERTTVAALEKERDFYFGKLRDIEVLIQQELERNPSSESPLLKDIQAVLYSTEEGFEIPLEEAAAEAEEYPDETFMTGHLSAAANRSLRGPSPDHAVILGLQKELAEERTTVAALEKERDFYFGKLRDIEVLIQQELERNPSSESPLLKDIQAVLYSTEEGFEIPLEEAAAEAEEYPDETF